Protein 1K77 (pdb70)

Secondary structure (DSSP, 8-state):
--EEEE---TTS-GGGHHHHHHHHT-SEEE-S--TTS-HHHHHHHHHHTT-EEEEEE-----GGGT-S-STT-TT-HHHHHHHHHHHHHHHHHTT-SEEE---B--TTS-HHHHHHHHHHHHHHHHHHHGGGT-EEEE----TTTSTTBS--SHHHHHHHHHHH--TTEEEEEEHHHHHHHT--HHHHHHHTTTSEEEEEE--TTT---SSSSSS-HHHHHHHHHHTT--S-EEE----SS-TGGGTHHHHHHHH-

B-factor: mean 18.74, std 9.96, range [5.51, 72.98]

Foldseek 3Di:
DQEAEELCLPVDDSLCVLVVCLVLPHQEYEYEDPVVDDLVSNLCSCVVSNHAYAEYEQDQPDVVVQGGACQLPPPCLVVLLVSLVVVLVSCVSRVYQEYEHAIAADPPHDLVSSLVSNLVSLLSSLVVNVVVNHAYEYEADACVVRNRGSHQEVVVRLVSQVVSPHLRYAYAAEVQSHCRPPDPVLCCLAVVPVRHLHYEYAAPPQREHPVDHPDNVVVVVVSCVVSPRDGYYYYDGDHPDRPVVRCPVVCVVVVD

Structure (mmCIF, N/CA/C/O backbone):
data_1K77
#
_entry.id   1K77
#
_cell.length_a   104.907
_cell.length_b   74.368
_cell.length_c   39.376
_cell.angle_alpha   90.00
_cell.angle_beta   98.81
_cell.angle_gamma   90.00
#
_symmetry.space_group_name_H-M   'C 1 2 1'
#
loop_
_entity.id
_entity.type
_entity.pdbx_description
1 polymer 'Hypothetical protein ygbM'
2 non-polymer 'MAGNESIUM ION'
3 non-polymer GLYCEROL
4 non-polymer 'FORMIC ACID'
5 water water
#
loop_
_atom_site.group_PDB
_atom_site.id
_atom_site.type_symbol
_atom_site.label_atom_id
_atom_site.label_alt_id
_atom_site.label_comp_id
_atom_site.label_asym_id
_atom_site.label_entity_id
_atom_site.label_seq_id
_atom_site.pdbx_PDB_ins_code
_atom_site.Cartn_x
_atom_site.Cartn_y
_atom_site.Cartn_z
_atom_site.occupancy
_atom_site.B_iso_or_equiv
_atom_site.auth_seq_id
_atom_site.auth_comp_id
_atom_site.auth_asym_id
_atom_site.auth_atom_id
_atom_site.pdbx_PDB_model_num
ATOM 9 N N . PRO A 1 2 ? 12.643 13.891 21.651 1.00 47.08 2 PRO A N 1
ATOM 10 C CA . PRO A 1 2 ? 13.595 12.772 21.673 1.00 41.68 2 PRO A CA 1
ATOM 11 C C . PRO A 1 2 ? 14.708 12.955 20.648 1.00 36.02 2 PRO A C 1
ATOM 12 O O . PRO A 1 2 ? 14.768 13.972 19.957 1.00 35.47 2 PRO A O 1
ATOM 16 N N . ARG A 1 3 ? 15.591 11.964 20.561 1.00 29.60 3 ARG A N 1
ATOM 17 C CA . ARG A 1 3 ? 16.684 11.989 19.597 1.00 24.54 3 ARG A CA 1
ATOM 18 C C . ARG A 1 3 ? 16.176 11.275 18.349 1.00 19.91 3 ARG A C 1
ATOM 19 O O . ARG A 1 3 ? 16.030 10.055 18.351 1.00 18.34 3 ARG A O 1
ATOM 27 N N . PHE A 1 4 ? 15.913 12.033 17.289 1.00 16.59 4 PHE A N 1
ATOM 28 C CA . PHE A 1 4 ? 15.401 11.464 16.045 1.00 14.53 4 PHE A CA 1
ATOM 29 C C . PHE A 1 4 ? 16.481 11.144 15.014 1.00 13.23 4 PHE A C 1
ATOM 30 O O . PHE A 1 4 ? 17.434 11.902 14.848 1.00 12.64 4 PHE A O 1
ATOM 38 N N . ALA A 1 5 ? 16.309 10.023 14.318 1.00 10.99 5 ALA A N 1
ATOM 39 C CA . ALA A 1 5 ? 17.225 9.616 13.255 1.00 10.09 5 ALA A CA 1
ATOM 40 C C . ALA A 1 5 ? 16.363 9.499 12.004 1.00 10.38 5 ALA A C 1
ATOM 41 O O . ALA A 1 5 ? 15.322 8.849 12.027 1.00 12.08 5 ALA A O 1
ATOM 43 N N . ALA A 1 6 ? 16.780 10.136 10.917 1.00 9.78 6 ALA A N 1
ATOM 44 C CA . ALA A 1 6 ? 16.011 10.072 9.678 1.00 9.14 6 ALA A CA 1
ATOM 45 C C . ALA A 1 6 ? 16.334 8.782 8.933 1.00 11.16 6 ALA A C 1
ATOM 46 O O . ALA A 1 6 ? 17.506 8.459 8.751 1.00 9.34 6 ALA A O 1
ATOM 48 N N . ASN A 1 7 ? 15.308 8.041 8.509 1.00 9.53 7 ASN A N 1
ATOM 49 C CA . ASN A 1 7 ? 15.551 6.801 7.774 1.00 8.27 7 ASN A CA 1
ATOM 50 C C . ASN A 1 7 ? 15.657 7.161 6.295 1.00 9.17 7 ASN A C 1
ATOM 51 O O . ASN A 1 7 ? 14.657 7.486 5.651 1.00 9.04 7 ASN A O 1
ATOM 56 N N . LEU A 1 8 ? 16.878 7.088 5.769 1.00 8.40 8 LEU A N 1
ATOM 57 C CA . LEU A 1 8 ? 17.155 7.461 4.386 1.00 8.67 8 LEU A CA 1
ATOM 58 C C . LEU A 1 8 ? 16.669 6.497 3.316 1.00 10.37 8 LEU A C 1
ATOM 59 O O . LEU A 1 8 ? 16.821 6.767 2.126 1.00 10.29 8 LEU A O 1
ATOM 64 N N . SER A 1 9 ? 16.099 5.369 3.724 1.00 9.35 9 SER A N 1
ATOM 65 C CA . SER A 1 9 ? 15.568 4.425 2.749 1.00 10.76 9 SER A CA 1
ATOM 66 C C . SER A 1 9 ? 14.104 4.781 2.485 1.00 10.69 9 SER A C 1
ATOM 67 O O . SER A 1 9 ? 13.519 4.349 1.493 1.00 11.67 9 SER A O 1
ATOM 86 N N . PHE A 1 12 ? 13.543 11.442 2.101 1.00 9.02 12 PHE A N 1
ATOM 87 C CA . PHE A 1 12 ? 14.446 12.118 1.169 1.00 10.85 12 PHE A CA 1
ATOM 88 C C . PHE A 1 12 ? 14.724 11.301 -0.089 1.00 11.75 12 PHE A C 1
ATOM 89 O O . PHE A 1 12 ? 15.779 11.459 -0.708 1.00 11.03 12 PHE A O 1
ATOM 97 N N . THR A 1 13 ? 13.784 10.441 -0.481 1.00 11.34 13 THR A N 1
ATOM 98 C CA . THR A 1 13 ? 13.988 9.615 -1.670 1.00 12.84 13 THR A CA 1
ATOM 99 C C . THR A 1 13 ? 13.874 10.409 -2.970 1.00 14.36 13 THR A C 1
ATOM 100 O O . THR A 1 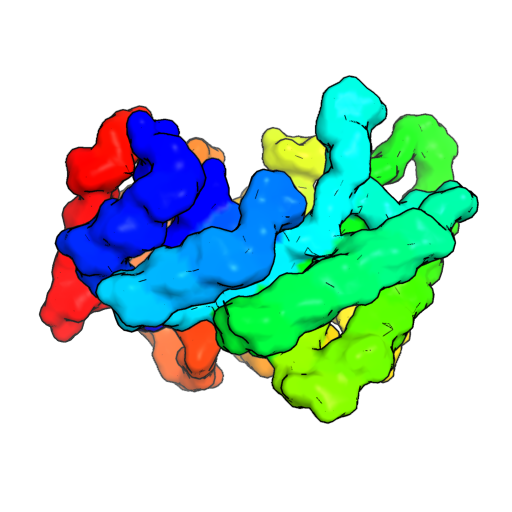13 ? 13.996 9.846 -4.060 1.00 15.35 13 THR A O 1
ATOM 104 N N . GLU A 1 14 ? 13.636 11.710 -2.850 1.00 14.03 14 GLU A N 1
ATOM 105 C CA . GLU A 1 14 ? 13.558 12.583 -4.020 1.00 16.19 14 GLU A CA 1
ATOM 106 C C . GLU A 1 14 ? 14.945 12.644 -4.665 1.00 17.20 14 GLU A C 1
ATOM 107 O O . GLU A 1 14 ? 15.080 12.887 -5.868 1.00 18.59 14 GLU A O 1
ATOM 113 N N . VAL A 1 15 ? 15.976 12.426 -3.853 1.00 14.60 15 VAL A N 1
ATOM 114 C CA . VAL A 1 15 ? 17.356 12.464 -4.334 1.00 14.74 15 VAL A CA 1
ATOM 115 C C . VAL A 1 15 ? 18.052 11.117 -4.161 1.00 15.45 15 VAL A C 1
ATOM 116 O O . VAL A 1 15 ? 17.597 10.264 -3.395 1.00 14.67 15 VAL A O 1
ATOM 120 N N . PRO A 1 16 ? 19.160 10.901 -4.888 1.00 13.42 16 PRO A N 1
ATOM 121 C CA . PRO A 1 16 ? 19.914 9.649 -4.800 1.00 14.50 16 PRO A CA 1
ATOM 122 C C . PRO A 1 16 ? 20.355 9.429 -3.358 1.00 12.91 16 PRO A C 1
ATOM 123 O O . PRO A 1 16 ? 20.611 10.389 -2.632 1.00 12.35 16 PRO A O 1
ATOM 127 N N . PHE A 1 17 ? 20.439 8.166 -2.963 1.00 12.09 17 PHE A N 1
ATOM 128 C CA . PHE A 1 17 ? 20.841 7.779 -1.615 1.00 12.97 17 PHE A CA 1
ATOM 129 C C . PHE A 1 17 ? 22.016 8.572 -1.047 1.00 13.89 17 PHE A C 1
ATOM 130 O O . PHE A 1 17 ? 21.935 9.121 0.051 1.00 12.70 17 PHE A O 1
ATOM 138 N N . ILE A 1 18 ? 23.110 8.629 -1.797 1.00 14.39 18 ILE A N 1
ATOM 139 C CA . ILE A 1 18 ? 24.303 9.314 -1.318 1.00 14.86 18 ILE A CA 1
ATOM 140 C C . ILE A 1 18 ? 24.094 10.794 -0.995 1.00 13.41 18 ILE A C 1
ATOM 141 O O . ILE A 1 18 ? 24.859 11.379 -0.225 1.00 14.69 18 ILE A O 1
ATOM 146 N N . GLU A 1 19 ? 23.056 11.396 -1.568 1.00 11.82 19 GLU A N 1
ATOM 147 C CA . GLU A 1 19 ? 22.757 12.804 -1.334 1.00 11.85 19 GLU A CA 1
ATOM 148 C C . GLU A 1 19 ? 21.803 13.023 -0.165 1.00 10.47 19 GLU A C 1
ATOM 149 O O . GLU A 1 19 ? 21.569 14.159 0.245 1.00 11.96 19 GLU A O 1
ATOM 155 N N . ARG A 1 20 ? 21.260 11.935 0.376 1.00 11.37 20 ARG A N 1
ATOM 156 C CA . ARG A 1 20 ? 20.299 12.036 1.470 1.00 10.78 20 ARG A CA 1
ATOM 157 C C . ARG A 1 20 ? 20.894 12.390 2.822 1.00 11.73 20 ARG A C 1
ATOM 158 O O . ARG A 1 20 ? 20.181 12.874 3.702 1.00 11.99 20 ARG A O 1
ATOM 166 N N . PHE A 1 21 ? 22.190 12.146 2.990 1.00 10.71 21 PHE A N 1
ATOM 167 C CA . PHE A 1 21 ? 22.843 12.479 4.249 1.00 11.33 21 PHE A CA 1
ATOM 168 C C . PHE A 1 21 ? 22.855 14.001 4.406 1.00 11.59 21 PHE A C 1
ATOM 169 O O . PHE A 1 21 ? 22.542 14.530 5.474 1.00 13.55 21 PHE A O 1
ATOM 177 N N . ALA A 1 22 ? 23.210 14.705 3.337 1.00 12.78 22 ALA A N 1
ATOM 178 C CA . ALA A 1 22 ? 23.234 16.161 3.380 1.00 12.52 22 ALA A CA 1
ATOM 179 C C . ALA A 1 22 ? 21.815 16.701 3.548 1.00 13.10 22 ALA A C 1
ATOM 180 O O . ALA A 1 22 ? 21.596 17.698 4.237 1.00 13.53 22 ALA A O 1
ATOM 182 N N . ALA A 1 23 ? 20.846 16.038 2.922 1.00 13.40 23 ALA A N 1
ATOM 183 C CA . ALA A 1 23 ? 19.455 16.470 3.022 1.00 13.84 23 ALA A CA 1
ATOM 184 C C . ALA A 1 23 ? 18.959 16.351 4.460 1.00 12.92 23 ALA A C 1
ATOM 185 O O . ALA A 1 23 ? 18.257 17.231 4.957 1.00 14.91 23 ALA A O 1
ATOM 187 N N . ALA A 1 24 ? 19.329 15.259 5.123 1.00 12.94 24 ALA A N 1
ATOM 188 C CA . ALA A 1 24 ? 18.926 15.039 6.505 1.00 12.55 24 ALA A CA 1
ATOM 189 C C . ALA A 1 24 ? 19.542 16.099 7.417 1.00 13.11 24 ALA A C 1
ATOM 190 O O . ALA A 1 24 ? 18.862 16.655 8.280 1.00 13.81 24 ALA A O 1
ATOM 192 N N . ARG A 1 25 ? 20.827 16.389 7.220 1.00 14.59 25 ARG A N 1
ATOM 193 C CA . ARG A 1 25 ? 21.483 17.401 8.042 1.00 14.40 25 ARG A CA 1
ATOM 194 C C . ARG A 1 25 ? 20.847 18.769 7.789 1.00 14.92 25 ARG A C 1
ATOM 195 O O . ARG A 1 25 ? 20.616 19.537 8.724 1.00 13.67 25 ARG A O 1
ATOM 203 N N . LYS A 1 26 ? 20.554 19.069 6.527 1.00 15.36 26 LYS A N 1
ATOM 204 C CA . LYS A 1 26 ? 19.944 20.351 6.189 1.00 17.07 26 LYS A CA 1
ATOM 205 C C . LYS A 1 26 ? 18.619 20.533 6.926 1.00 18.47 26 LYS A C 1
ATOM 206 O O . LYS A 1 26 ? 18.257 21.651 7.301 1.00 17.69 26 LYS A O 1
ATOM 212 N N . ALA A 1 27 ? 17.902 19.430 7.135 1.00 15.87 27 ALA A N 1
ATOM 213 C CA . ALA A 1 27 ? 16.619 19.466 7.823 1.00 16.61 27 ALA A CA 1
ATOM 214 C C . ALA A 1 27 ? 16.790 19.553 9.336 1.00 16.29 27 ALA A C 1
ATOM 215 O O . ALA A 1 27 ? 15.845 19.888 10.050 1.00 18.72 27 ALA A O 1
ATOM 217 N N . GLY A 1 28 ? 17.988 19.239 9.826 1.00 15.49 28 GLY A N 1
ATOM 218 C CA . GLY A 1 28 ? 18.243 19.320 11.257 1.00 14.44 28 GLY A CA 1
ATOM 219 C C . GLY A 1 28 ? 18.493 18.024 12.012 1.00 14.36 28 GLY A C 1
ATOM 220 O O . GLY A 1 28 ? 18.687 18.039 13.229 1.00 14.55 28 GLY A O 1
ATOM 221 N N . PHE A 1 29 ? 18.489 16.897 11.307 1.00 13.06 29 PHE A N 1
ATOM 222 C CA . PHE A 1 29 ? 18.723 15.605 11.952 1.00 10.81 29 PHE A CA 1
ATOM 223 C C . PHE A 1 29 ? 20.191 15.416 12.309 1.00 11.19 29 PHE A C 1
ATOM 224 O O . PHE A 1 29 ? 21.072 15.796 11.541 1.00 11.18 29 PHE A O 1
ATOM 232 N N . ASP A 1 30 ? 20.444 14.824 13.473 1.00 11.21 30 ASP A N 1
ATOM 233 C CA . ASP A 1 30 ? 21.807 14.562 13.926 1.00 11.81 30 ASP A CA 1
ATOM 234 C C . ASP A 1 30 ? 22.204 13.122 13.641 1.00 11.63 30 ASP A C 1
ATOM 235 O O . ASP A 1 30 ? 23.372 12.759 13.739 1.00 12.47 30 ASP A O 1
ATOM 240 N N . ALA A 1 31 ? 21.226 12.297 13.291 1.00 11.01 31 ALA A N 1
ATOM 241 C CA . ALA A 1 31 ? 21.515 10.903 13.002 1.00 11.15 31 ALA A CA 1
ATOM 242 C C . ALA A 1 31 ? 20.641 10.399 11.871 1.00 9.55 31 ALA A C 1
ATOM 243 O O . ALA A 1 31 ? 19.604 10.982 11.571 1.00 9.50 31 ALA A O 1
ATOM 245 N N . VAL A 1 32 ? 21.078 9.309 11.255 1.00 9.65 32 VAL A N 1
ATOM 246 C CA . VAL A 1 32 ? 20.340 8.687 10.167 1.00 8.92 32 VAL A CA 1
ATOM 247 C C . VAL A 1 32 ? 20.411 7.178 10.315 1.00 9.15 32 VAL A C 1
ATOM 248 O O . VAL A 1 32 ? 21.222 6.645 11.083 1.00 10.01 32 VAL A O 1
ATOM 252 N N . GLU A 1 33 ? 19.543 6.499 9.582 1.00 8.65 33 GLU A N 1
ATOM 253 C CA . GLU A 1 33 ? 19.508 5.049 9.561 1.00 7.99 33 GLU A CA 1
ATOM 254 C C . GLU A 1 33 ? 19.016 4.720 8.166 1.00 8.25 33 GLU A C 1
ATOM 255 O O . GLU A 1 33 ? 18.522 5.593 7.453 1.00 8.76 33 GLU A O 1
ATOM 261 N N . PHE A 1 34 ? 19.174 3.470 7.763 1.00 7.93 34 PHE A N 1
ATOM 262 C CA . PHE A 1 34 ? 18.709 3.042 6.454 1.00 8.52 34 PHE A CA 1
ATOM 263 C C . PHE A 1 34 ? 18.732 1.528 6.417 1.00 9.36 34 PHE A C 1
ATOM 264 O O . PHE A 1 34 ? 19.142 0.888 7.385 1.00 10.07 34 PHE A O 1
ATOM 272 N N . LEU A 1 35 ? 18.287 0.938 5.318 1.00 10.80 35 LEU A N 1
ATOM 273 C CA . LEU A 1 35 ? 18.268 -0.511 5.261 1.00 11.69 35 LEU A CA 1
ATOM 274 C C . LEU A 1 35 ? 19.578 -1.146 4.817 1.00 12.68 35 LEU A C 1
ATOM 275 O O . LEU A 1 35 ? 20.253 -1.804 5.611 1.00 12.41 35 LEU A O 1
ATOM 280 N N . PHE A 1 36 ? 19.955 -0.928 3.560 1.00 13.33 36 PHE A N 1
ATOM 281 C CA . PHE A 1 36 ? 21.149 -1.569 3.023 1.00 14.54 36 PHE A CA 1
ATOM 282 C C . PHE A 1 36 ? 22.188 -0.637 2.414 1.00 15.46 36 PHE A C 1
ATOM 283 O O . PHE A 1 36 ? 21.926 0.043 1.422 1.00 17.21 36 PHE A O 1
ATOM 291 N N . PRO A 1 37 ? 23.396 -0.611 2.994 1.00 14.72 37 PRO A N 1
ATOM 292 C CA . PRO A 1 37 ? 24.482 0.244 2.503 1.00 15.36 37 PRO A CA 1
ATOM 293 C C . PRO A 1 37 ? 25.440 -0.483 1.558 1.00 15.90 37 PRO A C 1
ATOM 294 O O . PRO A 1 37 ? 26.346 0.125 1.002 1.00 16.17 37 PRO A O 1
ATOM 298 N N . TYR A 1 38 ? 25.219 -1.780 1.380 1.00 17.70 38 TYR A N 1
ATOM 299 C CA . TYR A 1 38 ? 26.100 -2.630 0.582 1.00 17.43 38 TYR A CA 1
ATOM 300 C C . TYR A 1 38 ? 26.433 -2.272 -0.866 1.00 19.47 38 TYR A C 1
ATOM 301 O O . TYR A 1 38 ? 27.479 -2.689 -1.371 1.00 18.43 38 TYR A O 1
ATOM 310 N N . ASN A 1 39 ? 25.582 -1.506 -1.540 1.00 19.47 39 ASN A N 1
ATOM 311 C CA . ASN A 1 39 ? 25.894 -1.140 -2.917 1.00 21.22 39 ASN A CA 1
ATOM 312 C C . ASN A 1 39 ? 26.844 0.052 -2.961 1.00 20.53 39 ASN A C 1
ATOM 313 O O . ASN A 1 39 ? 27.226 0.519 -4.036 1.00 21.10 39 ASN A O 1
ATOM 318 N N . TYR A 1 40 ? 27.235 0.536 -1.784 1.00 19.06 40 TYR A N 1
ATOM 319 C CA . TYR A 1 40 ? 28.151 1.668 -1.681 1.00 19.69 40 TYR A CA 1
ATOM 320 C C . TYR A 1 40 ? 29.332 1.250 -0.820 1.00 19.52 40 TYR A C 1
ATOM 321 O O . TYR A 1 40 ? 29.192 0.402 0.062 1.00 19.75 40 TYR A O 1
ATOM 330 N N . SER A 1 41 ? 30.497 1.832 -1.075 1.00 18.81 41 SER A N 1
ATOM 331 C CA . SER A 1 41 ? 31.675 1.485 -0.295 1.00 18.67 41 SER A CA 1
ATOM 332 C C . SER A 1 41 ? 31.578 2.128 1.083 1.00 18.28 41 SER A C 1
ATOM 333 O O . SER A 1 41 ? 30.899 3.139 1.256 1.00 18.18 41 SER A O 1
ATOM 336 N N . THR A 1 42 ? 32.244 1.540 2.071 1.00 18.85 42 THR A N 1
ATOM 337 C CA . THR A 1 42 ? 32.215 2.110 3.410 1.00 19.31 42 THR A CA 1
ATOM 338 C C . THR A 1 42 ? 32.839 3.500 3.365 1.00 20.36 42 THR A C 1
ATOM 339 O O . THR A 1 42 ? 32.458 4.385 4.126 1.00 21.26 42 THR A O 1
ATOM 343 N N . LEU A 1 43 ? 33.795 3.692 2.459 1.00 21.48 43 LEU A N 1
ATOM 344 C CA . LEU A 1 43 ? 34.462 4.982 2.310 1.00 21.54 43 LEU A CA 1
ATOM 345 C C . LEU A 1 43 ? 33.472 6.057 1.867 1.00 19.94 43 LEU A C 1
ATOM 346 O O . LEU A 1 43 ? 33.469 7.166 2.402 1.00 19.52 43 LEU A O 1
ATOM 351 N N . GLN A 1 44 ? 32.636 5.719 0.887 1.00 19.40 44 GLN A N 1
ATOM 352 C CA . GLN A 1 44 ? 31.624 6.636 0.361 1.00 20.02 44 GLN A CA 1
ATOM 353 C C . GLN A 1 44 ? 30.681 7.129 1.453 1.00 19.51 44 GLN A C 1
ATOM 354 O O . GLN A 1 44 ? 30.414 8.325 1.566 1.00 18.38 44 GLN A O 1
ATOM 360 N N . ILE A 1 45 ? 30.161 6.193 2.241 1.00 17.88 45 ILE A N 1
ATOM 361 C CA . ILE A 1 45 ? 29.223 6.538 3.302 1.00 17.75 45 ILE A CA 1
ATOM 362 C C . ILE A 1 45 ? 29.908 7.277 4.443 1.00 17.51 45 ILE A C 1
ATOM 363 O O . ILE A 1 45 ? 29.389 8.271 4.947 1.00 16.87 45 ILE A O 1
ATOM 368 N N A GLN A 1 46 ? 31.078 6.790 4.843 0.50 17.84 46 GLN A N 1
ATOM 369 N N B GLN A 1 46 ? 31.076 6.790 4.849 0.50 17.99 46 GLN A N 1
ATOM 370 C CA A GLN A 1 46 ? 31.833 7.413 5.923 0.50 18.00 46 GLN A CA 1
ATOM 371 C CA B GLN A 1 46 ? 31.826 7.421 5.929 0.50 18.28 46 GLN A CA 1
ATOM 372 C C A GLN A 1 46 ? 32.075 8.892 5.628 0.50 17.35 46 GLN A C 1
ATOM 373 C C B GLN A 1 46 ? 32.076 8.897 5.629 0.50 17.52 46 GLN A C 1
ATOM 374 O O A GLN A 1 46 ? 31.970 9.738 6.515 0.50 16.33 46 GLN A O 1
ATOM 375 O O B GLN A 1 46 ? 31.977 9.746 6.514 0.50 16.48 46 GLN A O 1
ATOM 386 N N . LYS A 1 47 ? 32.398 9.194 4.375 1.00 16.68 47 LYS A N 1
ATOM 387 C CA . LYS A 1 47 ? 32.666 10.565 3.960 1.00 18.50 47 LYS A CA 1
ATOM 388 C C . LYS A 1 47 ? 31.427 11.453 4.118 1.00 17.25 47 LYS A C 1
ATOM 389 O O . LYS A 1 47 ? 31.535 12.612 4.526 1.00 18.54 47 LYS A O 1
ATOM 395 N N . GLN A 1 48 ? 30.253 10.912 3.800 1.00 16.49 48 GLN A N 1
ATOM 396 C CA . GLN A 1 48 ? 29.016 11.679 3.929 1.00 16.29 48 GLN A CA 1
ATOM 397 C C . GLN A 1 48 ? 28.651 11.869 5.397 1.00 15.28 48 GLN A C 1
ATOM 398 O O . GLN A 1 48 ? 28.139 12.918 5.786 1.00 15.54 48 GLN A O 1
ATOM 404 N N . LEU A 1 49 ? 28.911 10.851 6.212 1.00 15.80 49 LEU A N 1
ATOM 405 C CA . LEU A 1 49 ? 28.615 10.932 7.638 1.00 15.95 49 LEU A CA 1
ATOM 406 C C . LEU A 1 49 ? 29.480 11.994 8.315 1.00 17.29 49 LEU A C 1
ATOM 407 O O . LEU A 1 49 ? 28.980 12.812 9.090 1.00 17.83 49 LEU A O 1
ATOM 412 N N A GLU A 1 50 ? 30.775 11.981 8.014 0.50 16.89 50 GLU A N 1
ATOM 413 N N B GLU A 1 50 ? 30.776 11.984 8.024 0.50 17.45 50 GLU A N 1
ATOM 414 C CA A GLU A 1 50 ? 31.702 12.945 8.596 0.49 17.64 50 GLU A CA 1
ATOM 415 C CA B GLU A 1 50 ? 31.684 12.958 8.620 0.51 18.61 50 GLU A CA 1
ATOM 416 C C A GLU A 1 50 ? 31.428 14.352 8.079 0.50 16.19 50 GLU A C 1
ATOM 417 C C B GLU A 1 50 ? 31.429 14.362 8.080 0.50 16.80 50 GLU A C 1
ATOM 418 O O A GLU A 1 50 ? 31.413 15.315 8.845 0.50 16.88 50 GLU A O 1
ATOM 419 O O B GLU A 1 50 ? 31.431 15.334 8.834 0.50 17.39 50 GLU A O 1
ATOM 430 N N . GLN A 1 51 ? 31.211 14.461 6.773 1.00 16.93 51 GLN A N 1
ATOM 431 C CA . GLN A 1 51 ? 30.953 15.745 6.136 1.00 17.65 51 GLN A CA 1
ATOM 432 C C . GLN A 1 51 ? 29.742 16.436 6.753 1.00 17.53 51 GLN A C 1
ATOM 433 O O . GLN A 1 51 ? 29.724 17.655 6.931 1.00 18.25 51 GLN A O 1
ATOM 439 N N . ASN A 1 52 ? 28.732 15.646 7.096 1.00 15.55 52 ASN A N 1
ATOM 440 C CA . ASN A 1 52 ? 27.512 16.195 7.662 1.00 14.34 52 ASN A CA 1
ATOM 441 C C . ASN A 1 52 ? 27.369 16.004 9.164 1.00 13.89 52 ASN A C 1
ATOM 442 O O . ASN A 1 52 ? 26.299 16.242 9.724 1.00 14.27 52 ASN A O 1
ATOM 447 N N . HIS A 1 53 ? 28.452 15.576 9.808 1.00 13.66 53 HIS A N 1
ATOM 448 C CA . HIS A 1 53 ? 28.463 15.380 11.254 1.00 12.99 53 HIS A CA 1
ATOM 449 C C . HIS A 1 53 ? 27.270 14.554 11.718 1.00 13.85 53 HIS A C 1
ATOM 450 O O . HIS A 1 53 ? 26.554 14.932 12.648 1.00 13.85 53 HIS A O 1
ATOM 457 N N . LEU A 1 54 ? 27.075 13.415 11.066 1.00 11.57 54 LEU A N 1
ATOM 458 C CA . LEU A 1 54 ? 25.962 12.538 11.387 1.00 12.19 54 LEU A CA 1
ATOM 459 C C . LEU A 1 54 ? 26.384 11.241 12.046 1.00 11.90 54 LEU A C 1
ATOM 460 O O . LEU A 1 54 ? 27.474 10.718 11.798 1.00 12.81 54 LEU A O 1
ATOM 465 N N . THR A 1 55 ? 25.493 10.734 12.888 1.00 12.73 55 THR A N 1
ATOM 466 C CA . THR A 1 55 ? 25.681 9.469 13.575 1.00 12.85 55 THR A CA 1
ATOM 467 C C . THR A 1 55 ? 24.856 8.452 12.795 1.00 12.55 55 THR A C 1
ATOM 468 O O . THR A 1 55 ? 23.737 8.761 12.376 1.00 12.83 55 THR A O 1
ATOM 472 N N . LEU A 1 56 ? 25.406 7.262 12.575 1.00 11.49 56 LEU A N 1
ATOM 473 C CA . LEU A 1 56 ? 24.661 6.211 11.881 1.00 11.10 56 LEU A CA 1
ATOM 474 C C . LEU A 1 56 ? 24.097 5.360 13.011 1.00 11.90 56 LEU A C 1
ATOM 475 O O . LEU A 1 56 ? 24.842 4.662 13.703 1.00 12.66 56 LEU A O 1
ATOM 480 N N . ALA A 1 57 ? 22.782 5.444 13.209 1.00 10.46 57 ALA A N 1
ATOM 481 C CA . ALA A 1 57 ? 22.114 4.728 14.292 1.00 10.13 57 ALA A CA 1
ATOM 482 C C . ALA A 1 57 ? 21.803 3.262 14.046 1.00 11.23 57 ALA A C 1
ATOM 483 O O . ALA A 1 57 ? 21.775 2.477 14.992 1.00 10.46 57 ALA A O 1
ATOM 485 N N . LEU A 1 58 ? 21.577 2.889 12.789 1.00 9.73 58 LEU A N 1
ATOM 486 C CA . LEU A 1 58 ? 21.218 1.508 12.487 1.00 10.34 58 LEU A CA 1
ATOM 487 C C . LEU A 1 58 ? 21.132 1.203 10.993 1.00 10.55 58 LEU A C 1
ATOM 488 O O . LEU A 1 58 ? 20.928 2.096 10.173 1.00 10.72 58 LEU A O 1
ATOM 493 N N . PHE A 1 59 ? 21.322 -0.069 10.658 1.00 10.96 59 PHE A N 1
ATOM 494 C CA . PHE A 1 59 ? 21.135 -0.560 9.298 1.00 10.77 59 PHE A CA 1
ATOM 495 C C . PHE A 1 59 ? 20.910 -2.068 9.383 1.00 11.41 59 PHE A C 1
ATOM 496 O O . PHE A 1 59 ? 21.076 -2.665 10.450 1.00 9.02 59 PHE A O 1
ATOM 504 N N . ASN A 1 60 ? 20.510 -2.670 8.269 1.00 10.49 60 ASN A N 1
ATOM 505 C CA . ASN A 1 60 ? 20.175 -4.095 8.220 1.00 9.72 60 ASN A CA 1
ATOM 506 C C . ASN A 1 60 ? 21.191 -4.990 7.533 1.00 9.91 60 ASN A C 1
ATOM 507 O O . ASN A 1 60 ? 22.057 -4.522 6.797 1.00 10.82 60 ASN A O 1
ATOM 512 N N . THR A 1 61 ? 21.058 -6.292 7.775 1.00 10.49 61 THR A N 1
ATOM 513 C CA . THR A 1 61 ? 21.884 -7.259 7.067 1.00 11.63 61 THR A CA 1
ATOM 514 C C . THR A 1 61 ? 21.131 -7.328 5.730 1.00 11.76 61 THR A C 1
ATOM 515 O O . THR A 1 61 ? 19.965 -6.931 5.656 1.00 11.03 61 THR A O 1
ATOM 519 N N . ALA A 1 62 ? 21.784 -7.823 4.683 1.00 11.52 62 ALA A N 1
ATOM 520 C CA . ALA A 1 62 ? 21.178 -7.890 3.350 1.00 13.91 62 ALA A CA 1
ATOM 521 C C . ALA A 1 62 ? 19.869 -8.685 3.256 1.00 13.05 62 ALA A C 1
ATOM 522 O O . ALA A 1 62 ? 19.628 -9.617 4.023 1.00 13.30 62 ALA A O 1
ATOM 524 N N . PRO A 1 63 ? 19.008 -8.329 2.290 1.00 12.45 63 PRO A N 1
ATOM 525 C CA . PRO A 1 63 ? 17.723 -9.008 2.104 1.00 14.20 63 PRO A CA 1
ATOM 526 C C . PRO A 1 63 ? 17.754 -10.271 1.255 1.00 14.60 63 PRO A C 1
ATOM 527 O O . PRO A 1 63 ? 16.821 -11.074 1.293 1.00 15.61 63 PRO A O 1
ATOM 531 N N . GLY A 1 64 ? 18.829 -10.444 0.498 1.00 16.20 64 GLY A N 1
ATOM 532 C CA . GLY A 1 64 ? 18.913 -11.591 -0.384 1.00 17.69 64 GLY A CA 1
ATOM 533 C C . GLY A 1 64 ? 18.344 -11.119 -1.708 1.00 19.04 64 GLY A C 1
ATOM 534 O O . GLY A 1 64 ? 18.598 -9.983 -2.113 1.00 20.28 64 GLY A O 1
ATOM 535 N N . ASP A 1 65 ? 17.565 -11.968 -2.371 1.00 19.62 65 ASP A N 1
ATOM 536 C CA . ASP A 1 65 ? 16.962 -11.624 -3.657 1.00 21.33 65 ASP A CA 1
ATOM 537 C C . ASP A 1 65 ? 15.515 -11.180 -3.430 1.00 19.72 65 ASP A C 1
ATOM 538 O O . ASP A 1 65 ? 14.606 -12.007 -3.357 1.00 18.67 65 ASP A O 1
ATOM 543 N N . ILE A 1 66 ? 15.305 -9.871 -3.323 1.00 19.85 66 ILE A N 1
ATOM 544 C CA . ILE A 1 66 ? 13.971 -9.330 -3.068 1.00 20.70 66 ILE A CA 1
ATOM 545 C C . ILE A 1 66 ? 12.923 -9.729 -4.097 1.00 19.90 66 ILE A C 1
ATOM 546 O O . ILE A 1 66 ? 11.758 -9.925 -3.762 1.00 20.71 66 ILE A O 1
ATOM 551 N N . ASN A 1 67 ? 13.339 -9.855 -5.349 1.00 22.35 67 ASN A N 1
ATOM 552 C CA . ASN A 1 67 ? 12.413 -10.212 -6.411 1.00 23.29 67 ASN A CA 1
ATOM 553 C C . ASN A 1 67 ? 12.070 -11.692 -6.433 1.00 24.27 67 ASN A C 1
ATOM 554 O O . ASN A 1 67 ? 11.145 -12.112 -7.127 1.00 25.51 67 ASN A O 1
ATOM 559 N N . ALA A 1 68 ? 12.815 -12.480 -5.666 1.00 25.04 68 ALA A N 1
ATOM 560 C CA . ALA A 1 68 ? 12.549 -13.907 -5.568 1.00 24.64 68 ALA A CA 1
ATOM 561 C C . ALA A 1 68 ? 11.660 -14.096 -4.340 1.00 25.31 68 ALA A C 1
ATOM 562 O O . ALA A 1 68 ? 11.275 -15.216 -3.995 1.00 26.00 68 ALA A O 1
ATOM 564 N N . GLY A 1 69 ? 11.343 -12.981 -3.683 1.00 23.59 69 GLY A N 1
ATOM 565 C CA . GLY A 1 69 ? 10.492 -13.020 -2.507 1.00 22.00 69 GLY A CA 1
ATOM 566 C C . GLY A 1 69 ? 11.231 -13.123 -1.186 1.00 20.06 69 GLY A C 1
ATOM 567 O O . GLY A 1 69 ? 10.617 -13.386 -0.153 1.00 21.21 69 GLY A O 1
ATOM 568 N N . GLU A 1 70 ? 12.542 -12.907 -1.205 1.00 17.56 70 GLU A N 1
ATOM 569 C CA . GLU A 1 70 ? 13.327 -12.999 0.024 1.00 16.48 70 GLU A CA 1
ATOM 570 C C . GLU A 1 70 ? 13.369 -11.673 0.782 1.00 15.87 70 GLU A C 1
ATOM 571 O O . GLU A 1 70 ? 13.298 -10.595 0.190 1.00 15.54 70 GLU A O 1
ATOM 577 N N . TRP A 1 71 ? 13.461 -11.767 2.103 1.00 14.77 71 TRP A N 1
ATOM 578 C CA . TRP A 1 71 ? 13.553 -10.590 2.955 1.00 13.19 71 TRP A CA 1
ATOM 579 C C . TRP A 1 71 ? 14.363 -11.045 4.164 1.00 12.57 71 TRP A C 1
ATOM 580 O O . TRP A 1 71 ? 13.908 -10.973 5.301 1.00 13.30 71 TRP A O 1
ATOM 591 N N . GLY A 1 72 ? 15.569 -11.533 3.890 1.00 13.45 72 GLY A N 1
ATOM 592 C CA . GLY A 1 72 ? 16.444 -12.016 4.946 1.00 13.47 72 GLY A CA 1
ATOM 593 C C . GLY A 1 72 ? 16.834 -13.459 4.709 1.00 13.95 72 GLY A C 1
ATOM 594 O O . GLY A 1 72 ? 16.028 -14.244 4.212 1.00 14.34 72 GLY A O 1
ATOM 595 N N . LEU A 1 73 ? 18.065 -13.813 5.064 1.00 13.46 73 LEU A N 1
ATOM 596 C CA . LEU A 1 73 ? 18.533 -15.182 4.876 1.00 15.14 73 LEU A CA 1
ATOM 597 C C . LEU A 1 73 ? 18.765 -15.907 6.193 1.00 15.89 73 LEU A C 1
ATOM 598 O O . LEU A 1 73 ? 18.910 -17.128 6.208 1.00 16.60 73 LEU A O 1
ATOM 603 N N . SER A 1 74 ? 18.789 -15.165 7.299 1.00 15.16 74 SER A N 1
ATOM 604 C CA . SER A 1 74 ? 19.051 -15.775 8.602 1.00 14.40 74 SER A CA 1
ATOM 605 C C . SER A 1 74 ? 18.009 -16.746 9.158 1.00 14.81 74 SER A C 1
ATOM 606 O O . SER A 1 74 ? 18.272 -17.436 10.142 1.00 15.34 74 SER A O 1
ATOM 609 N N . ALA A 1 75 ? 16.833 -16.814 8.548 1.00 14.30 75 ALA A N 1
ATOM 610 C CA . ALA A 1 75 ? 15.818 -17.744 9.030 1.00 15.37 75 ALA A CA 1
ATOM 611 C C . ALA A 1 75 ? 15.624 -18.886 8.036 1.00 16.80 75 ALA A C 1
ATOM 612 O O . ALA A 1 75 ? 14.786 -19.761 8.247 1.00 18.31 75 ALA A O 1
ATOM 614 N N . LEU A 1 76 ? 16.416 -18.886 6.970 1.00 19.17 76 LEU A N 1
ATOM 615 C CA . LEU A 1 76 ? 16.283 -19.892 5.917 1.00 19.94 76 LEU A CA 1
ATOM 616 C C . LEU A 1 76 ? 17.192 -21.114 6.015 1.00 21.51 76 LEU A C 1
ATOM 617 O O . LEU A 1 76 ? 18.413 -21.009 5.900 1.00 21.01 76 LEU A O 1
ATOM 622 N N . PRO A 1 77 ? 16.596 -22.299 6.211 1.00 23.51 77 PRO A N 1
ATOM 623 C CA . PRO A 1 77 ? 17.367 -23.543 6.316 1.00 25.31 77 PRO A CA 1
ATOM 624 C C . PRO A 1 77 ? 18.189 -23.770 5.049 1.00 24.64 77 PRO A C 1
ATOM 625 O O . PRO A 1 77 ? 17.705 -23.546 3.938 1.00 24.99 77 PRO A O 1
ATOM 629 N N . GLY A 1 78 ? 19.434 -24.204 5.220 1.00 25.66 78 GLY A N 1
ATOM 630 C CA . GLY A 1 78 ? 20.289 -24.453 4.074 1.00 25.13 78 GLY A CA 1
ATOM 631 C C . GLY A 1 78 ? 20.993 -23.231 3.514 1.00 25.50 78 GLY A C 1
ATOM 632 O O . GLY A 1 78 ? 21.764 -23.341 2.562 1.00 25.63 78 GLY A O 1
ATOM 633 N N . ARG A 1 79 ? 20.736 -22.062 4.092 1.00 24.00 79 ARG A N 1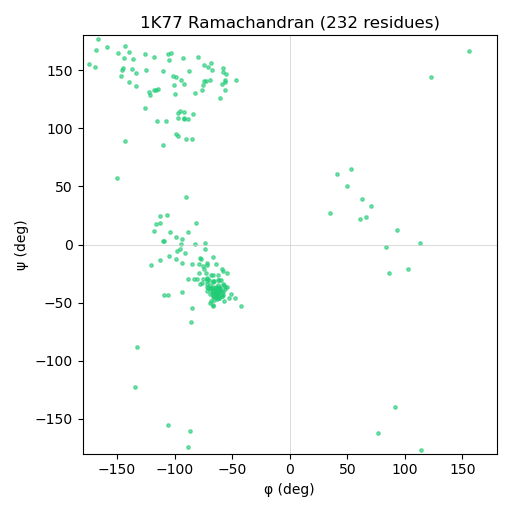
ATOM 634 C CA . ARG A 1 79 ? 21.372 -20.836 3.620 1.00 22.88 79 ARG A CA 1
ATOM 635 C C . ARG A 1 79 ? 22.228 -20.233 4.734 1.00 22.24 79 ARG A C 1
ATOM 636 O O . ARG A 1 79 ? 22.690 -19.096 4.625 1.00 21.58 79 ARG A O 1
ATOM 644 N N . GLU A 1 80 ? 22.448 -21.003 5.795 1.00 21.58 80 GLU A N 1
ATOM 645 C CA . GLU A 1 80 ? 23.224 -20.526 6.936 1.00 20.12 80 GLU A CA 1
ATOM 646 C C . GLU A 1 80 ? 24.583 -19.911 6.614 1.00 19.95 80 GLU A C 1
ATOM 647 O O . GLU A 1 80 ? 24.944 -18.882 7.192 1.00 19.10 80 GLU A O 1
ATOM 653 N N . HIS A 1 81 ? 25.341 -20.517 5.701 1.00 17.82 81 HIS A N 1
ATOM 654 C CA . HIS A 1 81 ? 26.651 -19.969 5.370 1.00 18.74 81 HIS A CA 1
ATOM 655 C C . HIS A 1 81 ? 26.536 -18.613 4.688 1.00 18.21 81 HIS A C 1
ATOM 656 O O . HIS A 1 81 ? 27.402 -17.754 4.852 1.00 17.78 81 HIS A O 1
ATOM 663 N N . GLU A 1 82 ? 25.461 -18.414 3.932 1.00 17.94 82 GLU A N 1
ATOM 664 C CA . GLU A 1 82 ? 25.244 -17.140 3.255 1.00 18.17 82 GLU A CA 1
ATOM 665 C C . GLU A 1 82 ? 24.774 -16.109 4.277 1.00 18.16 82 GLU A C 1
ATOM 666 O O . GLU A 1 82 ? 25.086 -14.926 4.162 1.00 17.67 82 GLU A O 1
ATOM 672 N N . ALA A 1 83 ? 24.023 -16.566 5.274 1.00 18.97 83 ALA A N 1
ATOM 673 C CA . ALA A 1 83 ? 23.534 -15.676 6.326 1.00 18.61 83 ALA A CA 1
ATOM 674 C C . ALA A 1 83 ? 24.729 -15.185 7.138 1.00 19.16 83 ALA A C 1
ATOM 675 O O . ALA A 1 83 ? 24.821 -14.002 7.472 1.00 18.61 83 ALA A O 1
ATOM 677 N N . HIS A 1 84 ? 25.645 -16.095 7.460 1.00 16.76 84 HIS A N 1
ATOM 678 C CA . HIS A 1 84 ? 26.826 -15.709 8.216 1.00 17.02 84 HIS A CA 1
ATOM 679 C C . HIS A 1 84 ? 27.624 -14.697 7.413 1.00 16.79 84 HIS A C 1
ATOM 680 O O . HIS A 1 84 ? 28.177 -13.751 7.972 1.00 17.16 84 HIS A O 1
ATOM 687 N N . ALA A 1 85 ? 27.675 -14.892 6.098 1.00 15.82 85 ALA A N 1
ATOM 688 C CA . ALA A 1 85 ? 28.394 -13.967 5.232 1.00 16.29 85 ALA A CA 1
ATOM 689 C C . ALA A 1 85 ? 27.741 -12.585 5.306 1.00 15.01 85 ALA A C 1
ATOM 690 O O . ALA A 1 85 ? 28.436 -11.565 5.331 1.00 15.31 85 ALA A O 1
ATOM 692 N N . ASP A 1 86 ? 26.408 -12.561 5.336 1.00 14.82 86 ASP A N 1
ATOM 693 C CA . ASP A 1 86 ? 25.662 -11.302 5.427 1.00 14.70 86 ASP A CA 1
ATOM 694 C C . ASP A 1 86 ? 25.948 -10.624 6.765 1.00 15.19 86 ASP A C 1
ATOM 695 O O . ASP A 1 86 ? 26.107 -9.401 6.839 1.00 14.70 86 ASP A O 1
ATOM 700 N N . ILE A 1 87 ? 25.989 -11.429 7.819 1.00 14.53 87 ILE A N 1
ATOM 701 C CA . ILE A 1 87 ? 26.255 -10.929 9.163 1.00 14.34 87 ILE A CA 1
ATOM 702 C C . ILE A 1 87 ? 27.681 -10.387 9.258 1.00 14.89 87 ILE A C 1
ATOM 703 O O . ILE A 1 87 ? 27.913 -9.307 9.812 1.00 13.91 87 ILE A O 1
ATOM 708 N N . ASP A 1 88 ? 28.639 -11.126 8.704 1.00 14.82 88 ASP A N 1
ATOM 709 C CA . ASP A 1 88 ? 30.025 -10.681 8.733 1.00 16.03 88 ASP A CA 1
ATOM 710 C C . ASP A 1 88 ? 30.214 -9.377 7.957 1.00 15.99 88 ASP A C 1
ATOM 711 O O . ASP A 1 88 ? 30.958 -8.496 8.388 1.00 16.09 88 ASP A O 1
ATOM 716 N N . LEU A 1 89 ? 29.543 -9.242 6.814 1.00 15.44 89 LEU A N 1
ATOM 717 C CA . LEU A 1 89 ? 29.685 -8.023 6.021 1.00 15.01 89 LEU A CA 1
ATOM 718 C C . LEU A 1 89 ? 29.082 -6.837 6.767 1.00 14.87 89 LEU A C 1
ATOM 719 O O . LEU A 1 89 ? 29.615 -5.726 6.718 1.00 14.77 89 LEU A O 1
ATOM 724 N N . ALA A 1 90 ? 27.978 -7.081 7.467 1.00 14.91 90 ALA A N 1
ATOM 725 C CA . ALA A 1 90 ? 27.320 -6.033 8.239 1.00 14.31 90 ALA A CA 1
ATOM 726 C C . ALA A 1 90 ? 28.271 -5.547 9.325 1.00 14.59 90 ALA A C 1
ATOM 727 O O . ALA A 1 90 ? 28.336 -4.353 9.613 1.00 13.63 90 ALA A O 1
ATOM 729 N N . LEU A 1 91 ? 29.006 -6.476 9.930 1.00 14.31 91 LEU A N 1
ATOM 730 C CA . LEU A 1 91 ? 29.962 -6.120 10.973 1.00 14.24 91 LEU A CA 1
ATOM 731 C C . LEU A 1 91 ? 31.062 -5.245 10.372 1.00 13.83 91 LEU A C 1
ATOM 732 O O . LEU A 1 91 ? 31.477 -4.253 10.971 1.00 13.20 91 LEU A O 1
ATOM 737 N N . GLU A 1 92 ? 31.525 -5.606 9.180 1.00 16.12 92 GLU A N 1
ATOM 738 C CA . GLU A 1 92 ? 32.565 -4.825 8.520 1.00 17.31 92 GLU A CA 1
ATOM 739 C C . GLU A 1 92 ? 32.085 -3.388 8.323 1.00 17.05 92 GLU A C 1
ATOM 740 O O . GLU A 1 92 ? 32.825 -2.433 8.564 1.00 16.13 92 GLU A O 1
ATOM 746 N N . TYR A 1 93 ? 30.840 -3.234 7.883 1.00 15.19 93 TYR A N 1
ATOM 747 C CA . TYR A 1 93 ? 30.282 -1.902 7.681 1.00 13.78 93 TYR A CA 1
ATOM 748 C C . TYR A 1 93 ? 30.062 -1.171 9.007 1.00 13.05 93 TYR A C 1
ATOM 749 O O . TYR A 1 93 ? 30.378 0.010 9.124 1.00 13.47 93 TYR A O 1
ATOM 758 N N . ALA A 1 94 ? 29.538 -1.878 10.006 1.00 13.02 94 ALA A N 1
ATOM 759 C CA . ALA A 1 94 ? 29.283 -1.274 11.316 1.00 13.01 94 ALA A CA 1
ATOM 760 C C . ALA A 1 94 ? 30.567 -0.747 11.956 1.00 13.46 94 ALA A C 1
ATOM 761 O O . ALA A 1 94 ? 30.566 0.300 12.603 1.00 14.06 94 ALA A O 1
ATOM 763 N N . LEU A 1 95 ? 31.662 -1.477 11.779 1.00 13.98 95 LEU A N 1
ATOM 764 C CA . LEU A 1 95 ? 32.941 -1.050 12.333 1.00 15.39 95 LEU A CA 1
ATOM 765 C C . LEU A 1 95 ? 33.456 0.205 11.629 1.00 14.99 95 LEU A C 1
ATOM 766 O O . LEU A 1 95 ? 33.845 1.179 12.276 1.00 15.71 95 LEU A O 1
ATOM 771 N N . ALA A 1 96 ? 33.448 0.176 10.300 1.00 16.77 96 ALA A N 1
ATOM 772 C CA . ALA A 1 96 ? 33.930 1.294 9.495 1.00 16.29 96 ALA A CA 1
ATOM 773 C C . ALA A 1 96 ? 33.075 2.553 9.618 1.00 17.47 96 ALA A C 1
ATOM 774 O O . ALA A 1 96 ? 33.591 3.671 9.544 1.00 16.91 96 ALA A O 1
ATOM 776 N N . LEU A 1 97 ? 31.773 2.373 9.817 1.00 15.83 97 LE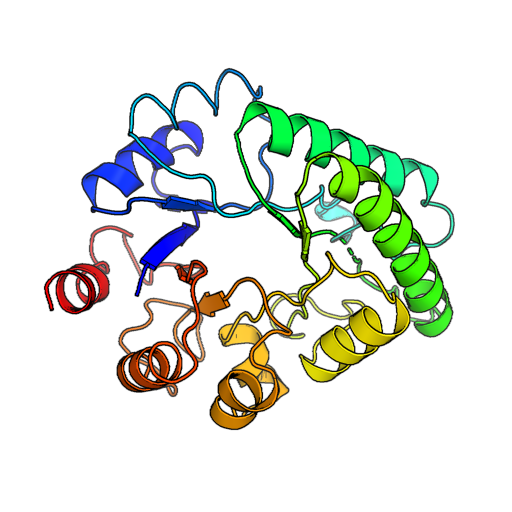U A N 1
ATOM 777 C CA . LEU A 1 97 ? 30.859 3.506 9.918 1.00 15.35 97 LEU A CA 1
ATOM 778 C C . LEU A 1 97 ? 30.509 3.914 11.347 1.00 15.50 97 LEU A C 1
ATOM 779 O O . LEU A 1 97 ? 29.652 4.771 11.563 1.00 15.70 97 LEU A O 1
ATOM 784 N N A ASN A 1 98 ? 31.177 3.307 12.321 0.50 14.54 98 ASN A N 1
ATOM 785 N N B ASN A 1 98 ? 31.173 3.288 12.312 0.50 15.23 98 ASN A N 1
ATOM 786 C CA A ASN A 1 98 ? 30.932 3.625 13.724 0.50 14.59 98 ASN A CA 1
ATOM 787 C CA B ASN A 1 98 ? 30.958 3.587 13.722 0.50 15.72 98 ASN A CA 1
ATOM 788 C C A ASN A 1 98 ? 29.462 3.480 14.104 0.50 14.08 98 ASN A C 1
ATOM 789 C C B ASN A 1 98 ? 29.485 3.466 14.116 0.50 14.88 98 ASN A C 1
ATO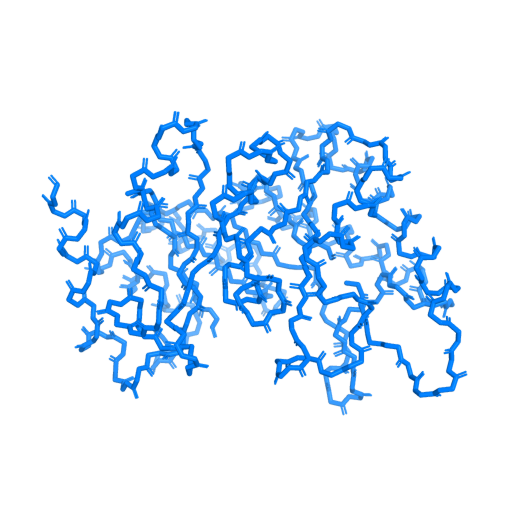M 790 O O A ASN A 1 98 ? 28.885 4.362 14.739 0.50 14.41 98 ASN A O 1
ATOM 791 O O B ASN A 1 98 ? 28.929 4.349 14.769 0.50 15.25 98 ASN A O 1
ATOM 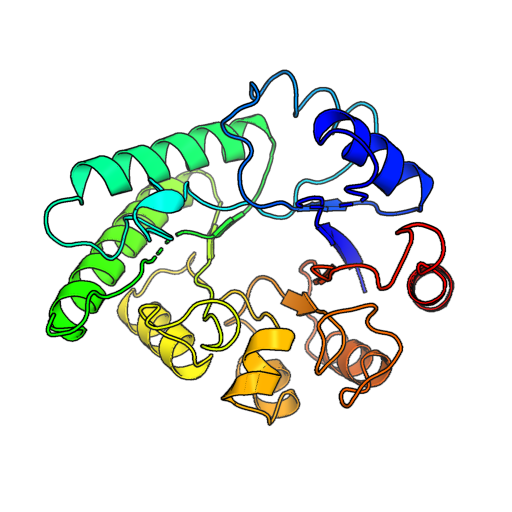800 N N . CYS A 1 99 ? 28.861 2.363 13.710 1.00 13.90 99 CYS A N 1
ATOM 801 C CA . CYS A 1 99 ? 27.458 2.105 14.021 1.00 12.94 99 CYS A CA 1
ATOM 802 C C . CYS A 1 99 ? 27.397 1.057 15.130 1.00 11.54 99 CYS A C 1
ATOM 803 O O . CYS A 1 99 ? 27.968 -0.026 15.001 1.00 11.42 99 CYS A O 1
ATOM 806 N N . GLU A 1 100 ? 26.701 1.387 16.213 1.00 11.40 100 GLU A N 1
ATOM 807 C CA . GLU A 1 100 ? 26.588 0.507 17.372 1.00 13.04 100 GLU A CA 1
ATOM 808 C C . GLU A 1 100 ? 25.662 -0.691 17.224 1.00 13.10 100 GLU A C 1
ATOM 809 O O . GLU A 1 100 ? 25.763 -1.643 17.997 1.00 14.20 100 GLU A O 1
ATOM 815 N N . GLN A 1 101 ? 24.758 -0.658 16.250 1.00 12.94 101 GLN A N 1
ATOM 816 C CA . GLN A 1 101 ? 23.819 -1.761 16.109 1.00 12.74 101 GLN A CA 1
ATOM 817 C C . GLN A 1 101 ? 23.392 -2.126 14.693 1.00 11.71 101 GLN A C 1
ATOM 818 O O . GLN A 1 101 ? 23.339 -1.284 13.797 1.00 11.76 101 GLN A O 1
ATOM 824 N N . VAL A 1 102 ? 23.086 -3.405 14.516 1.00 10.93 102 VAL A N 1
ATOM 825 C CA . VAL A 1 102 ? 22.642 -3.935 13.238 1.00 10.44 102 VAL A CA 1
ATOM 826 C C . VAL A 1 102 ? 21.423 -4.818 13.434 1.00 10.27 102 VAL A C 1
ATOM 827 O O . VAL A 1 102 ? 21.363 -5.627 14.369 1.00 9.83 102 VAL A O 1
ATOM 831 N N . HIS A 1 103 ? 20.446 -4.640 12.553 1.00 9.05 103 HIS A N 1
ATOM 832 C CA . HIS A 1 103 ? 19.229 -5.434 12.580 1.00 8.48 103 HIS A CA 1
ATOM 833 C C . HIS A 1 103 ? 19.475 -6.621 11.657 1.00 10.50 103 HIS A C 1
ATOM 834 O O . HIS A 1 103 ? 19.645 -6.455 10.446 1.00 9.24 103 HIS A O 1
ATOM 841 N N . VAL A 1 104 ? 19.512 -7.812 12.240 1.00 9.04 104 VAL A N 1
ATOM 842 C CA . VAL A 1 104 ? 19.724 -9.027 11.471 1.00 9.99 104 VAL A CA 1
ATOM 843 C C . VAL A 1 104 ? 18.373 -9.547 10.993 1.00 10.11 104 VAL A C 1
ATOM 844 O O . VAL A 1 104 ? 17.579 -10.073 11.773 1.00 9.58 104 VAL A O 1
ATOM 856 N N . ALA A 1 106 ? 15.397 -11.701 9.413 1.00 11.04 106 ALA A N 1
ATOM 857 C CA . ALA A 1 106 ? 15.045 -13.112 9.527 1.00 11.16 106 ALA A CA 1
ATOM 858 C C . ALA A 1 106 ? 14.764 -13.696 8.148 1.00 12.38 106 ALA A C 1
ATOM 859 O O . ALA A 1 106 ? 15.665 -14.235 7.503 1.00 12.22 106 ALA A O 1
ATOM 861 N N . GLY A 1 107 ? 13.520 -13.593 7.694 1.00 11.97 107 GLY A N 1
ATOM 862 C CA . GLY A 1 107 ? 13.183 -14.118 6.383 1.00 13.57 107 GLY A CA 1
ATOM 863 C C . GLY A 1 107 ? 11.717 -14.467 6.251 1.00 14.18 107 GLY A C 1
ATOM 864 O O . GLY A 1 107 ? 10.983 -14.526 7.241 1.00 12.23 107 GLY A O 1
ATOM 865 N N . VAL A 1 108 ? 11.292 -14.688 5.012 1.00 14.38 108 VAL A N 1
ATOM 866 C CA . VAL A 1 108 ? 9.918 -15.054 4.719 1.00 15.54 108 VAL A CA 1
ATOM 867 C C . VAL A 1 108 ? 9.815 -16.571 4.709 1.00 16.92 108 VAL A C 1
ATOM 868 O O . VAL A 1 108 ? 10.696 -17.251 4.190 1.00 17.88 108 VAL A O 1
ATOM 872 N N . VAL A 1 109 ? 8.748 -17.096 5.298 1.00 17.66 109 VAL 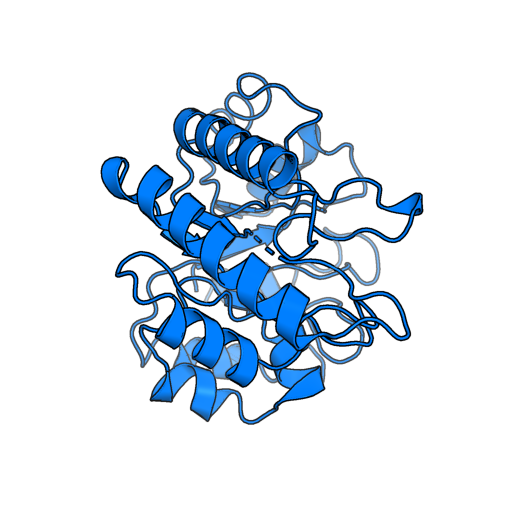A N 1
ATOM 873 C CA . VAL A 1 109 ? 8.539 -18.537 5.347 1.00 20.64 109 VAL A CA 1
ATOM 874 C C . VAL A 1 109 ? 7.608 -18.960 4.215 1.00 22.29 109 VAL A C 1
ATOM 875 O O . VAL A 1 109 ? 6.437 -18.585 4.193 1.00 22.23 109 VAL A O 1
ATOM 879 N N . PRO A 1 110 ? 8.128 -19.731 3.247 1.00 24.26 110 PRO A N 1
ATOM 880 C CA . PRO A 1 110 ? 7.327 -20.201 2.112 1.00 26.58 110 PRO A CA 1
ATOM 881 C C . PRO A 1 110 ? 6.086 -20.958 2.579 1.00 28.56 110 PRO A C 1
ATOM 882 O O . PRO A 1 110 ? 6.110 -21.628 3.612 1.00 28.05 110 PRO A O 1
ATOM 886 N N . ALA A 1 111 ? 5.003 -20.847 1.819 1.00 31.96 111 ALA A N 1
ATOM 887 C CA . ALA A 1 111 ? 3.767 -21.538 2.166 1.00 35.15 111 ALA A CA 1
ATOM 888 C C . ALA A 1 111 ? 4.040 -23.035 2.287 1.00 37.00 111 ALA A C 1
ATOM 889 O O . ALA A 1 111 ? 4.798 -23.601 1.498 1.00 37.59 111 ALA A O 1
ATOM 891 N N . GLY A 1 112 ? 3.430 -23.668 3.284 1.00 39.12 112 GLY A N 1
ATOM 892 C CA . GLY A 1 112 ? 3.619 -25.094 3.479 1.00 41.03 112 GLY A CA 1
ATOM 893 C C . GLY A 1 112 ? 4.837 -25.453 4.309 1.00 42.79 112 GLY A C 1
ATOM 894 O O . GLY A 1 112 ? 4.886 -26.526 4.912 1.00 42.91 112 GLY A O 1
ATOM 895 N N . GLU A 1 113 ? 5.825 -24.563 4.340 1.00 43.45 113 GLU A N 1
ATOM 896 C CA . GLU A 1 113 ? 7.044 -24.803 5.106 1.00 44.15 113 GLU A CA 1
ATOM 897 C C . GLU A 1 113 ? 6.773 -24.714 6.602 1.00 43.56 113 GLU A C 1
ATOM 898 O O . GLU A 1 113 ? 5.850 -24.024 7.033 1.00 43.58 113 GLU A O 1
ATOM 904 N N . ASP A 1 114 ? 7.579 -25.419 7.390 1.00 42.67 114 ASP A N 1
ATOM 905 C CA . ASP A 1 114 ? 7.427 -25.417 8.841 1.00 41.31 114 ASP A CA 1
ATOM 906 C C . ASP A 1 114 ? 8.137 -24.214 9.451 1.00 39.02 114 ASP A C 1
ATOM 907 O O . ASP A 1 114 ? 9.365 -24.127 9.427 1.00 39.36 114 ASP A O 1
ATOM 912 N N . ALA A 1 115 ? 7.354 -23.292 10.003 1.00 36.24 115 ALA A N 1
ATOM 913 C CA . ALA A 1 115 ? 7.896 -22.082 10.610 1.00 33.10 115 ALA A CA 1
ATOM 914 C C . ALA A 1 115 ? 8.826 -22.366 11.786 1.00 31.81 115 ALA A C 1
ATOM 915 O O . ALA A 1 115 ? 9.755 -21.601 12.046 1.00 28.59 115 ALA A O 1
ATOM 917 N N . GLU A 1 116 ? 8.578 -23.461 12.497 1.00 30.07 116 GLU A N 1
ATOM 918 C CA . GLU A 1 116 ? 9.408 -23.811 13.644 1.00 29.91 116 GLU A CA 1
ATOM 919 C C . GLU A 1 116 ? 10.856 -24.064 13.237 1.00 28.91 116 GLU A C 1
ATOM 920 O O . GLU A 1 116 ? 11.783 -23.644 13.930 1.00 26.90 116 GLU A O 1
ATOM 926 N N . ARG A 1 117 ? 11.045 -24.748 12.111 1.00 28.14 117 ARG A N 1
ATOM 927 C CA . ARG A 1 117 ? 12.382 -25.047 11.612 1.00 27.31 117 ARG A CA 1
ATOM 928 C C . ARG A 1 117 ? 13.114 -23.761 11.245 1.00 24.59 117 ARG A C 1
ATOM 929 O O . ARG A 1 117 ? 14.325 -23.646 11.442 1.00 24.16 117 ARG A O 1
ATOM 937 N N . TYR A 1 118 ? 12.375 -22.794 10.710 1.00 21.77 118 TYR A N 1
ATOM 938 C CA . TYR A 1 118 ? 12.962 -21.512 10.330 1.00 19.99 118 TYR A CA 1
ATOM 939 C C . TYR A 1 118 ? 13.325 -20.703 11.570 1.00 18.32 118 TYR A C 1
ATOM 940 O O . TYR A 1 118 ? 14.353 -20.022 11.597 1.00 17.56 118 TYR A O 1
ATOM 949 N N . ARG A 1 119 ? 12.480 -20.787 12.593 1.00 17.43 119 ARG A N 1
ATOM 950 C CA . ARG A 1 119 ? 12.706 -20.070 13.843 1.00 17.63 119 ARG A CA 1
ATOM 951 C C . ARG A 1 119 ? 13.966 -20.593 14.530 1.00 17.84 119 ARG A C 1
ATOM 952 O O . ARG A 1 119 ? 14.779 -19.818 15.033 1.00 16.10 119 ARG A O 1
ATOM 960 N N . ALA A 1 120 ? 14.128 -21.912 14.546 1.00 17.96 120 ALA A N 1
ATOM 961 C CA . ALA A 1 120 ? 15.299 -22.516 15.174 1.00 18.42 120 ALA A CA 1
ATOM 962 C C . ALA A 1 120 ? 16.572 -22.057 14.469 1.00 16.83 120 ALA A C 1
ATOM 963 O O . ALA A 1 120 ? 17.577 -21.757 15.112 1.00 18.56 120 ALA A O 1
ATOM 965 N N . VAL A 1 121 ? 16.523 -22.001 13.143 1.00 17.32 121 VAL A N 1
ATOM 966 C CA . VAL A 1 121 ? 17.670 -21.567 12.359 1.00 17.40 121 VAL A CA 1
ATOM 967 C C . VAL A 1 121 ? 17.962 -20.092 12.625 1.00 16.88 121 VAL A C 1
ATOM 968 O O . VAL A 1 121 ? 19.121 -19.686 12.711 1.00 15.55 121 VAL A O 1
ATOM 972 N N . PHE A 1 122 ? 16.909 -19.292 12.761 1.00 15.30 122 PHE A N 1
ATOM 973 C CA . PHE A 1 122 ? 17.080 -17.864 13.018 1.00 14.67 122 PHE A CA 1
ATOM 974 C C . PHE A 1 122 ? 17.763 -17.632 14.363 1.00 15.58 122 PHE A C 1
ATOM 975 O O . PHE A 1 122 ? 18.681 -16.814 14.465 1.00 15.62 122 PHE A O 1
ATOM 983 N N . ILE A 1 123 ? 17.314 -18.347 15.391 1.00 14.77 123 ILE A N 1
ATOM 984 C CA . ILE A 1 123 ? 17.904 -18.211 16.720 1.00 14.96 123 ILE A CA 1
ATOM 985 C C . ILE A 1 123 ? 19.401 -18.525 16.705 1.00 15.90 123 ILE A C 1
ATOM 986 O O . ILE A 1 123 ? 20.185 -17.827 17.346 1.00 14.25 123 ILE A O 1
ATOM 991 N N . ASP A 1 124 ? 19.809 -19.551 15.961 1.00 16.81 124 ASP A N 1
ATOM 992 C CA . ASP A 1 124 ? 21.233 -19.888 15.901 1.00 18.11 124 ASP A CA 1
ATOM 993 C C . ASP A 1 124 ? 22.042 -18.832 15.145 1.00 17.37 124 ASP A C 1
ATOM 994 O O . ASP A 1 124 ? 23.198 -18.563 15.484 1.00 16.73 124 ASP A O 1
ATOM 999 N N . ASN A 1 125 ? 21.439 -18.236 14.120 1.00 15.86 125 ASN A N 1
ATOM 1000 C CA . ASN A 1 125 ? 22.118 -17.204 13.349 1.00 14.66 125 ASN A CA 1
ATOM 1001 C C . ASN A 1 125 ? 22.230 -15.922 14.173 1.00 13.73 125 ASN A C 1
ATOM 1002 O O . ASN A 1 125 ? 23.216 -15.196 14.066 1.00 14.47 125 ASN A O 1
ATOM 1007 N N . ILE A 1 126 ? 21.227 -15.644 15.003 1.00 14.09 126 ILE A N 1
ATOM 1008 C CA . ILE A 1 126 ? 21.273 -14.448 15.841 1.00 12.62 126 ILE A CA 1
ATOM 1009 C C . ILE A 1 126 ? 22.368 -14.635 16.895 1.00 14.03 126 ILE A C 1
ATOM 1010 O O . ILE A 1 126 ? 23.076 -13.688 17.237 1.00 14.02 126 ILE A O 1
ATOM 1015 N N . ARG A 1 127 ? 22.514 -15.860 17.398 1.00 16.00 127 ARG A N 1
ATOM 1016 C CA . ARG A 1 127 ? 23.553 -16.135 18.384 1.00 15.74 127 ARG A CA 1
ATOM 1017 C C . ARG A 1 127 ? 24.922 -15.938 17.741 1.00 15.22 127 ARG A C 1
ATOM 1018 O O . ARG A 1 127 ? 25.840 -15.422 18.372 1.00 14.95 127 ARG A O 1
ATOM 1026 N N . TYR A 1 128 ? 25.051 -16.336 16.478 1.00 15.33 128 TYR A N 1
ATOM 1027 C CA . TYR A 1 128 ? 26.304 -16.165 15.750 1.00 15.00 128 TYR A CA 1
ATOM 1028 C C . TYR A 1 128 ? 26.605 -14.676 15.612 1.00 15.19 128 TYR A C 1
ATOM 1029 O O . TYR A 1 128 ? 27.729 -14.233 15.845 1.00 13.92 128 TYR A O 1
ATOM 1038 N N . ALA A 1 129 ? 25.595 -13.906 15.216 1.00 12.85 129 ALA A N 1
ATOM 1039 C CA . ALA A 1 129 ? 25.763 -12.467 15.051 1.00 13.10 129 ALA A CA 1
ATOM 1040 C C . ALA A 1 129 ? 26.145 -11.831 16.386 1.00 12.21 129 ALA A C 1
ATOM 1041 O O . ALA A 1 129 ? 27.071 -11.023 16.458 1.00 11.18 129 ALA A O 1
ATOM 1043 N N . ALA A 1 130 ? 25.437 -12.217 17.443 1.00 12.02 130 ALA A N 1
ATOM 1044 C CA . ALA A 1 130 ? 25.689 -11.681 18.778 1.00 13.21 130 ALA A CA 1
ATOM 1045 C C . ALA A 1 130 ? 27.123 -11.917 19.241 1.00 14.64 130 ALA A C 1
ATOM 1046 O O . ALA A 1 130 ? 27.760 -11.024 19.808 1.00 13.83 130 ALA A O 1
ATOM 1048 N N . ASP A 1 131 ? 27.628 -13.123 18.998 1.00 14.39 131 ASP A N 1
ATOM 1049 C CA . ASP A 1 131 ? 28.985 -13.466 19.408 1.00 15.05 131 ASP A CA 1
ATOM 1050 C C . ASP A 1 131 ? 30.057 -12.776 18.576 1.00 15.90 131 ASP A C 1
ATOM 1051 O O . ASP A 1 131 ? 31.159 -12.526 19.061 1.00 17.66 131 ASP A O 1
ATOM 1056 N N . ARG A 1 132 ? 29.742 -12.469 17.323 1.00 16.26 132 ARG A N 1
ATOM 1057 C CA . ARG A 1 132 ? 30.697 -11.784 16.462 1.00 17.44 132 ARG A CA 1
ATOM 1058 C C . ARG A 1 132 ? 30.736 -10.291 16.799 1.00 16.23 132 ARG A C 1
ATOM 1059 O O . ARG A 1 132 ? 31.787 -9.649 16.724 1.00 15.89 132 ARG A O 1
ATOM 1067 N N .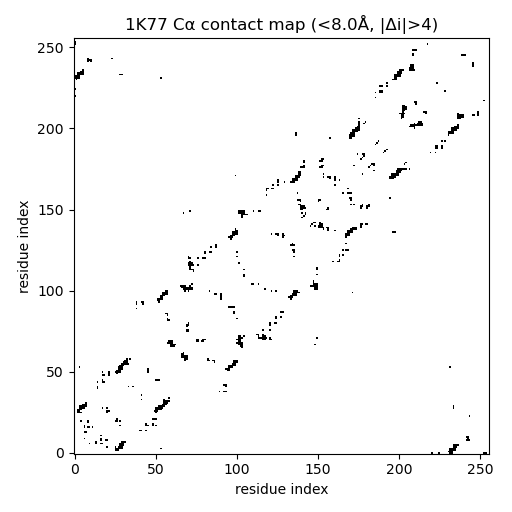 PHE A 1 133 ? 29.586 -9.745 17.183 1.00 14.59 133 PHE A N 1
ATOM 1068 C CA . PHE A 1 133 ? 29.472 -8.322 17.507 1.00 14.55 133 PHE A CA 1
ATOM 1069 C C . PHE A 1 133 ? 29.893 -7.923 18.922 1.00 15.27 133 PHE A C 1
ATOM 1070 O O . PHE A 1 133 ? 30.353 -6.805 19.144 1.00 15.69 133 PHE A O 1
ATOM 1078 N N . ALA A 1 134 ? 29.729 -8.835 19.873 1.00 16.01 134 ALA A N 1
ATOM 1079 C CA . ALA A 1 134 ? 30.062 -8.555 21.268 1.00 17.11 134 ALA A CA 1
ATOM 1080 C C . ALA A 1 134 ? 31.477 -8.020 21.537 1.00 17.79 134 ALA A C 1
ATOM 1081 O O . ALA A 1 134 ? 31.643 -7.061 22.290 1.00 16.88 134 ALA A O 1
ATOM 1083 N N . PRO A 1 135 ? 32.510 -8.627 20.932 1.00 18.37 135 PRO A N 1
ATOM 1084 C CA . PRO A 1 135 ? 33.884 -8.155 21.161 1.00 19.50 135 PRO A CA 1
ATOM 1085 C C . PRO A 1 135 ? 34.095 -6.690 20.786 1.00 20.03 135 PRO A C 1
ATOM 1086 O O . PRO A 1 135 ? 35.015 -6.036 21.282 1.00 20.84 135 PRO A O 1
ATOM 1090 N N . HIS A 1 136 ? 33.235 -6.182 19.910 1.00 18.68 136 HIS A N 1
ATOM 1091 C CA . HIS A 1 136 ? 33.325 -4.804 19.451 1.00 17.30 136 HIS A CA 1
ATOM 1092 C C . HIS A 1 136 ? 32.358 -3.882 20.186 1.00 16.87 136 HIS A C 1
ATOM 1093 O O . HIS A 1 136 ? 32.216 -2.711 19.836 1.00 16.87 136 HIS A O 1
ATOM 1100 N N . GLY A 1 137 ? 31.697 -4.420 21.208 1.00 16.87 137 GLY A N 1
ATOM 1101 C CA . GLY A 1 137 ? 30.756 -3.634 21.985 1.00 17.10 137 GLY A CA 1
ATOM 1102 C C . GLY A 1 137 ? 29.531 -3.214 21.195 1.00 16.20 137 GLY A C 1
ATOM 1103 O O . GLY A 1 137 ? 28.881 -2.220 21.529 1.00 16.11 137 GLY A O 1
ATOM 1104 N N . LYS A 1 138 ? 29.215 -3.966 20.144 1.00 16.08 138 LYS A N 1
ATOM 1105 C CA . LYS A 1 138 ? 28.057 -3.655 19.314 1.00 14.19 138 LYS A CA 1
ATOM 1106 C C . LYS A 1 138 ? 26.900 -4.597 19.637 1.00 14.94 138 LYS A C 1
ATOM 1107 O O . LYS A 1 138 ? 27.086 -5.629 20.283 1.00 15.33 138 LYS A O 1
ATOM 1113 N N . ARG A 1 139 ? 25.698 -4.243 19.200 1.00 13.59 139 ARG A N 1
ATOM 1114 C CA . ARG A 1 139 ? 24.549 -5.087 19.497 1.00 13.32 139 ARG A CA 1
ATOM 1115 C C . ARG A 1 139 ? 23.761 -5.500 18.263 1.00 12.25 139 ARG A C 1
ATOM 1116 O O . ARG A 1 139 ? 23.918 -4.925 17.184 1.00 11.09 139 ARG A O 1
ATOM 1124 N N . ILE A 1 140 ? 22.924 -6.515 18.444 1.00 11.61 140 ILE A N 1
ATOM 1125 C CA . ILE A 1 140 ? 22.112 -7.069 17.366 1.00 11.08 140 ILE A CA 1
ATOM 1126 C C . ILE A 1 140 ? 20.636 -6.855 17.655 1.00 11.72 140 ILE A C 1
ATOM 1127 O O . ILE A 1 140 ? 20.162 -7.112 18.763 1.00 10.76 140 ILE A O 1
ATOM 1132 N N . LEU A 1 141 ? 19.906 -6.386 16.651 1.00 10.64 141 LEU A N 1
ATOM 1133 C CA . LEU A 1 141 ? 18.487 -6.128 16.826 1.00 11.39 141 LEU A CA 1
ATOM 1134 C C . LEU A 1 141 ? 17.607 -7.090 16.047 1.00 10.96 141 LEU A C 1
ATOM 1135 O O . LEU A 1 141 ? 17.976 -7.571 14.978 1.00 10.14 141 LEU A O 1
ATOM 1140 N N A VAL A 1 142 ? 16.434 -7.356 16.611 0.50 9.63 142 VAL A N 1
ATOM 1141 N N B VAL A 1 142 ? 16.435 -7.376 16.600 0.50 10.27 142 VAL A N 1
ATOM 1142 C CA A VAL A 1 142 ? 15.446 -8.255 16.028 0.49 9.59 142 VAL A CA 1
ATOM 1143 C CA B VAL A 1 142 ? 15.478 -8.252 15.945 0.51 10.71 142 VAL A CA 1
ATOM 1144 C C A VAL A 1 142 ? 14.168 -7.446 15.820 0.50 9.80 142 VAL A C 1
ATOM 1145 C C B VAL A 1 142 ? 14.200 -7.442 15.802 0.50 10.44 142 VAL A C 1
ATOM 1146 O O A VAL A 1 142 ? 13.617 -6.906 16.778 0.50 9.97 142 VAL A O 1
ATOM 1147 O O B VAL A 1 142 ? 13.686 -6.895 16.777 0.50 10.54 142 VAL A O 1
ATOM 1154 N N . GLU A 1 143 ? 13.698 -7.359 14.578 1.00 9.20 143 GLU A N 1
ATOM 1155 C CA . GLU A 1 143 ? 12.500 -6.581 14.299 1.00 10.32 143 GLU A CA 1
ATOM 1156 C C . GLU A 1 143 ? 11.281 -7.328 13.768 1.00 9.11 143 GLU A C 1
ATOM 1157 O O . GLU A 1 143 ? 11.319 -7.913 12.686 1.00 9.92 143 GLU A O 1
ATOM 1163 N N . ALA A 1 144 ? 10.192 -7.284 14.529 1.00 8.51 144 ALA A N 1
ATOM 1164 C CA . ALA A 1 144 ? 8.947 -7.917 14.110 1.00 9.54 144 ALA A CA 1
ATOM 1165 C C . ALA A 1 144 ? 8.358 -7.052 12.993 1.00 9.33 144 ALA A C 1
ATOM 1166 O O . ALA A 1 144 ? 8.422 -5.825 13.062 1.00 10.20 144 ALA A O 1
ATOM 1168 N N . LEU A 1 145 ? 7.792 -7.686 11.969 1.00 9.12 145 LEU A N 1
ATOM 1169 C CA . LEU A 1 145 ? 7.202 -6.954 10.848 1.00 9.49 145 LEU A CA 1
ATOM 1170 C C . LEU A 1 145 ? 5.730 -7.332 10.677 1.00 10.57 145 LEU A C 1
ATOM 1171 O O . LEU A 1 145 ? 5.391 -8.518 10.643 1.00 9.86 145 LEU A O 1
ATOM 1176 N N . SER A 1 146 ? 4.860 -6.331 10.560 1.00 10.33 146 SER A N 1
ATOM 1177 C CA . SER A 1 146 ? 3.435 -6.586 10.383 1.00 9.41 146 SER A CA 1
ATOM 1178 C C . SER A 1 146 ? 3.179 -7.222 9.015 1.00 10.55 146 SER A C 1
ATOM 1179 O O . SER A 1 146 ? 3.909 -6.972 8.056 1.00 10.62 146 SER A O 1
ATOM 1182 N N . PRO A 1 147 ? 2.132 -8.054 8.910 1.00 11.38 147 PRO A N 1
ATOM 1183 C CA . PRO A 1 147 ? 1.801 -8.726 7.647 1.00 11.67 147 PRO A CA 1
ATOM 1184 C C . PRO A 1 147 ? 1.443 -7.812 6.475 1.00 12.67 147 PRO A C 1
ATOM 1185 O O . PRO A 1 147 ? 1.619 -8.189 5.315 1.00 14.28 147 PRO A O 1
ATOM 1189 N N . GLY A 1 148 ? 0.947 -6.617 6.776 1.00 12.12 148 GLY A N 1
ATOM 1190 C CA . GLY A 1 148 ? 0.603 -5.681 5.720 1.00 13.03 148 GLY A CA 1
ATOM 1191 C C . GLY A 1 148 ? 1.852 -5.188 5.013 1.00 13.80 148 GLY A C 1
ATOM 1192 O O . GLY A 1 148 ? 1.809 -4.809 3.841 1.00 15.95 148 GLY A O 1
ATOM 1193 N N . VAL A 1 149 ? 2.974 -5.198 5.727 1.00 11.29 149 VAL A N 1
ATOM 1194 C CA . VAL A 1 149 ? 4.244 -4.751 5.161 1.00 12.38 149 VAL A CA 1
ATOM 1195 C C . VAL A 1 149 ? 5.035 -5.920 4.585 1.00 12.92 149 VAL A C 1
ATOM 1196 O O . VAL A 1 149 ? 5.630 -5.803 3.510 1.00 13.78 149 VAL A O 1
ATOM 1200 N N . LYS A 1 150 ? 5.038 -7.050 5.287 1.00 12.19 150 LYS A N 1
ATOM 1201 C CA . LYS A 1 150 ? 5.767 -8.216 4.799 1.00 11.88 150 LYS A CA 1
ATOM 1202 C C . LYS A 1 150 ? 5.024 -9.514 5.098 1.00 13.03 150 LYS A C 1
ATOM 1203 O O . LYS A 1 150 ? 5.219 -10.142 6.139 1.00 13.26 150 LYS A O 1
ATOM 1209 N N . PRO A 1 151 ? 4.151 -9.935 4.173 1.00 14.22 151 PRO A N 1
ATOM 1210 C CA . PRO A 1 151 ? 3.381 -11.168 4.351 1.00 14.55 151 PRO A CA 1
ATOM 1211 C C . PRO A 1 151 ? 4.262 -12.394 4.594 1.00 13.66 151 PRO A C 1
ATOM 1212 O O . PRO A 1 151 ? 5.338 -12.529 4.010 1.00 15.46 151 PRO A O 1
ATOM 1216 N N . HIS A 1 152 ? 3.802 -13.269 5.481 1.00 15.48 152 HIS A N 1
ATOM 1217 C CA . HIS A 1 152 ? 4.495 -14.515 5.786 1.00 16.31 152 HIS A CA 1
ATOM 1218 C C . HIS A 1 152 ? 5.909 -14.385 6.354 1.00 15.96 152 HIS A C 1
ATOM 1219 O O . HIS A 1 152 ? 6.706 -15.319 6.274 1.00 15.30 152 HIS A O 1
ATOM 1226 N N . TYR A 1 153 ? 6.223 -13.230 6.933 1.00 14.66 153 TYR A N 1
ATOM 1227 C CA . TYR A 1 153 ? 7.540 -13.050 7.531 1.00 12.33 153 TYR A CA 1
ATOM 1228 C C . TYR A 1 153 ? 7.566 -13.972 8.750 1.00 12.58 153 TYR A C 1
ATOM 1229 O O . TYR A 1 153 ? 6.514 -14.310 9.289 1.00 13.37 153 TYR A O 1
ATOM 1238 N N . LEU A 1 154 ? 8.759 -14.366 9.185 1.00 12.85 154 LEU A N 1
ATOM 1239 C CA . LEU A 1 154 ? 8.901 -15.275 10.326 1.00 13.27 154 LEU A CA 1
ATOM 1240 C C . LEU A 1 154 ? 8.074 -14.914 11.557 1.00 12.20 154 LEU A C 1
ATOM 1241 O O . LEU A 1 154 ? 7.447 -15.782 12.161 1.00 12.13 154 LEU A O 1
ATOM 1246 N N . PHE A 1 155 ? 8.096 -13.647 11.954 1.00 11.70 155 PHE A N 1
ATOM 1247 C CA . PHE A 1 155 ? 7.318 -13.214 13.111 1.00 11.23 155 PHE A CA 1
ATOM 1248 C C . PHE A 1 155 ? 6.830 -11.783 12.923 1.00 9.99 155 PHE A C 1
ATOM 1249 O O . PHE A 1 155 ? 7.523 -10.949 12.337 1.00 10.54 155 PHE A O 1
ATOM 1257 N N . SER A 1 156 ? 5.632 -11.507 13.430 1.00 9.93 156 SER A N 1
ATOM 1258 C CA . SER A 1 156 ? 5.015 -10.192 13.271 1.00 9.70 156 SER A CA 1
ATOM 1259 C C . SER A 1 156 ? 4.691 -9.439 14.560 1.00 9.65 156 SER A C 1
ATOM 1260 O O . SER A 1 156 ? 4.469 -8.227 14.532 1.00 9.98 156 SER A O 1
ATOM 1263 N N . SER A 1 157 ? 4.648 -10.157 15.679 1.00 10.56 157 SER A N 1
ATOM 1264 C CA . SER A 1 157 ? 4.319 -9.552 16.967 1.00 9.21 157 SER A CA 1
ATOM 1265 C C . SER A 1 157 ? 5.548 -9.228 17.809 1.00 9.10 157 SER A C 1
ATOM 1266 O O . SER A 1 157 ? 6.528 -9.975 17.806 1.00 9.31 157 SER A O 1
ATOM 1269 N N . GLN A 1 158 ? 5.489 -8.117 18.537 1.00 8.99 158 GLN A N 1
ATOM 1270 C CA . GLN A 1 158 ? 6.609 -7.729 19.390 1.00 8.61 158 GLN A CA 1
ATOM 1271 C C . GLN A 1 158 ? 6.861 -8.831 20.413 1.00 8.55 158 GLN A C 1
ATOM 1272 O O . GLN A 1 158 ? 7.990 -9.042 20.853 1.00 10.00 158 GLN A O 1
ATOM 1278 N N . TYR A 1 159 ? 5.803 -9.535 20.797 1.00 10.54 159 TYR A N 1
ATOM 1279 C CA . TYR A 1 159 ? 5.949 -10.600 21.779 1.00 11.13 159 TYR A CA 1
ATOM 1280 C C . TYR A 1 159 ? 6.708 -11.790 21.203 1.00 12.16 159 TYR A C 1
ATOM 1281 O O . TYR A 1 159 ? 7.415 -12.489 21.930 1.00 11.87 159 TYR A O 1
ATOM 1290 N N . GLN A 1 160 ? 6.583 -12.009 19.897 1.00 11.78 160 GLN A N 1
ATOM 1291 C CA . GLN A 1 160 ? 7.318 -13.096 19.258 1.00 11.88 160 GLN A CA 1
ATOM 1292 C C . GLN A 1 160 ? 8.789 -12.681 19.212 1.00 11.62 160 GLN A C 1
ATOM 1293 O O . GLN A 1 160 ? 9.687 -13.495 19.432 1.00 11.65 160 GLN A O 1
ATOM 1299 N N . ALA A 1 161 ? 9.033 -11.405 18.925 1.00 9.69 161 ALA A N 1
ATOM 1300 C CA . ALA A 1 161 ? 10.398 -10.900 18.870 1.00 10.44 161 ALA A CA 1
ATOM 1301 C C . ALA A 1 161 ? 11.037 -11.007 20.253 1.00 11.00 161 ALA A C 1
ATOM 1302 O O . ALA A 1 161 ? 12.185 -11.430 20.386 1.00 11.66 161 ALA A O 1
ATOM 1304 N N . LEU A 1 162 ? 10.279 -10.631 21.278 1.00 10.94 162 LEU A N 1
ATOM 1305 C CA . LEU A 1 162 ? 10.771 -10.670 22.652 1.00 10.97 162 LEU A CA 1
ATOM 1306 C C . LEU A 1 162 ? 11.100 -12.090 23.112 1.00 12.50 162 LEU A C 1
ATOM 1307 O O . LEU A 1 162 ? 12.116 -12.313 23.774 1.00 12.39 162 LEU A O 1
ATOM 1312 N N . ALA A 1 163 ? 10.242 -13.042 22.760 1.00 12.42 163 ALA A N 1
ATOM 1313 C CA . ALA A 1 163 ? 10.456 -14.439 23.132 1.00 13.79 163 ALA A CA 1
ATOM 1314 C C . ALA A 1 163 ? 11.699 -14.987 22.434 1.00 13.09 163 ALA A C 1
ATOM 1315 O O . ALA A 1 163 ? 12.472 -15.740 23.027 1.00 13.62 163 ALA A O 1
ATOM 1317 N N . ILE A 1 164 ? 11.884 -14.618 21.170 1.00 13.19 164 ILE A N 1
ATOM 1318 C CA . ILE A 1 164 ? 13.045 -15.068 20.414 1.00 12.92 164 ILE A CA 1
ATOM 1319 C C . ILE A 1 164 ? 14.326 -14.565 21.082 1.00 13.67 164 ILE A C 1
ATOM 1320 O O . ILE A 1 164 ? 15.277 -15.324 21.268 1.00 15.67 164 ILE A O 1
ATOM 1325 N N . VAL A 1 165 ? 14.346 -13.288 21.457 1.00 13.39 165 VAL A N 1
ATOM 1326 C CA . VAL A 1 165 ? 15.519 -12.713 22.109 1.00 14.02 165 VAL A CA 1
ATOM 1327 C C . VAL A 1 165 ? 15.799 -13.392 23.449 1.00 15.41 165 VAL A C 1
ATOM 1328 O O . VAL A 1 165 ? 16.952 -13.643 23.798 1.00 15.49 165 VAL A O 1
ATOM 1332 N N . GLU A 1 166 ? 14.739 -13.687 24.192 1.00 15.03 166 GLU A N 1
ATOM 1333 C CA . GLU A 1 166 ? 14.865 -14.350 25.490 1.00 17.26 166 GLU A CA 1
ATOM 1334 C C . GLU A 1 166 ? 15.536 -15.713 25.305 1.00 17.34 166 GLU A C 1
ATOM 1335 O O . GLU A 1 166 ? 16.387 -16.105 26.105 1.00 17.77 166 GLU A O 1
ATOM 1341 N N . GLU A 1 167 ? 15.164 -16.418 24.239 1.00 15.85 167 GLU A N 1
ATOM 1342 C CA . GLU A 1 167 ? 15.729 -17.737 23.949 1.00 15.33 167 GLU A CA 1
ATOM 1343 C C . GLU A 1 167 ? 17.151 -17.661 23.398 1.00 15.12 167 GLU A C 1
ATOM 1344 O O . GLU A 1 167 ? 17.955 -18.571 23.607 1.00 14.19 167 GLU A O 1
ATOM 1350 N N . VAL A 1 168 ? 17.460 -16.574 22.698 1.00 13.40 168 VAL A N 1
ATOM 1351 C CA . VAL A 1 168 ? 18.797 -16.362 22.153 1.00 14.04 168 VAL A CA 1
ATOM 1352 C C . VAL A 1 168 ? 19.784 -16.288 23.323 1.00 15.22 168 VAL A C 1
ATOM 1353 O O . VAL A 1 168 ? 20.926 -16.749 23.224 1.00 14.85 168 VAL A O 1
ATOM 1357 N N . ALA A 1 169 ? 19.326 -15.710 24.431 1.00 14.10 169 ALA A N 1
ATOM 1358 C CA . ALA A 1 169 ? 20.127 -15.593 25.649 1.00 15.95 169 ALA A CA 1
ATOM 1359 C C . ALA A 1 169 ? 21.498 -14.949 25.451 1.00 16.00 169 ALA A C 1
ATOM 1360 O O . ALA A 1 169 ? 22.536 -15.589 25.641 1.00 16.85 169 ALA A O 1
ATOM 1362 N N . ARG A 1 170 ? 21.493 -13.677 25.069 1.00 14.90 170 ARG A N 1
ATOM 1363 C CA . ARG A 1 170 ? 22.725 -12.922 24.856 1.00 15.27 170 ARG A CA 1
ATOM 1364 C C . ARG A 1 170 ? 22.530 -11.520 25.419 1.00 16.23 170 ARG A C 1
ATOM 1365 O O . ARG A 1 170 ? 21.462 -10.926 25.258 1.00 16.89 170 ARG A O 1
ATOM 1373 N N . ASP A 1 171 ? 23.563 -10.988 26.066 1.00 16.02 171 ASP A N 1
ATOM 1374 C CA . ASP A 1 171 ? 23.470 -9.660 26.662 1.00 17.33 171 ASP A CA 1
ATOM 1375 C C . ASP A 1 171 ? 23.446 -8.524 25.650 1.00 16.06 171 ASP A C 1
ATOM 1376 O O . ASP A 1 171 ? 23.082 -7.403 25.996 1.00 15.75 171 ASP A O 1
ATOM 1381 N N . ASN A 1 172 ? 23.828 -8.799 24.406 1.00 14.07 172 ASN A N 1
ATOM 1382 C CA . ASN A 1 172 ? 23.851 -7.742 23.405 1.00 12.00 172 ASN A CA 1
ATOM 1383 C C . ASN A 1 172 ? 22.826 -7.882 22.287 1.00 12.59 172 ASN A C 1
ATOM 1384 O O . ASN A 1 172 ? 23.021 -7.354 21.192 1.00 12.90 172 ASN A O 1
ATOM 1389 N N . VAL A 1 173 ? 21.739 -8.594 22.571 1.00 10.82 173 VAL A N 1
ATOM 1390 C CA . VAL A 1 173 ? 20.658 -8.769 21.602 1.00 11.66 173 VAL A CA 1
ATOM 1391 C C . VAL A 1 173 ? 19.393 -8.147 22.196 1.00 11.29 173 VAL A C 1
ATOM 1392 O O . VAL A 1 173 ? 19.062 -8.387 23.360 1.00 11.23 173 VAL A O 1
ATOM 1396 N N . PHE A 1 174 ? 18.698 -7.343 21.391 1.00 10.15 174 PHE A N 1
ATOM 1397 C CA . PHE A 1 174 ? 17.479 -6.652 21.826 1.00 10.10 174 PHE A CA 1
ATOM 1398 C C . PHE A 1 174 ? 16.489 -6.601 20.674 1.00 10.12 174 PHE A C 1
ATOM 1399 O O . PHE A 1 174 ? 16.832 -6.934 19.539 1.00 11.40 174 PHE A O 1
ATOM 1407 N N . ILE A 1 175 ? 15.260 -6.182 20.958 1.00 9.72 175 ILE A N 1
ATOM 1408 C CA . ILE A 1 175 ? 14.296 -6.054 19.878 1.00 8.81 175 ILE A CA 1
ATOM 1409 C C . ILE A 1 175 ? 14.349 -4.627 19.363 1.00 10.78 175 ILE A C 1
ATOM 1410 O O . ILE A 1 175 ? 14.859 -3.717 20.031 1.00 10.41 175 ILE A O 1
ATOM 1415 N N . GLN A 1 176 ? 13.846 -4.459 18.147 1.00 8.76 176 GLN A N 1
ATOM 1416 C CA . GLN A 1 176 ? 13.751 -3.170 17.485 1.00 8.96 176 GLN A CA 1
ATOM 1417 C C . GLN A 1 176 ? 12.248 -2.899 17.556 1.00 8.64 176 GLN A C 1
ATOM 1418 O O . GLN A 1 176 ? 11.458 -3.544 16.868 1.00 8.33 176 GLN A O 1
ATOM 1424 N N . LEU A 1 177 ? 11.863 -1.971 18.426 1.00 8.07 177 LEU A N 1
ATOM 1425 C CA . LEU A 1 177 ? 10.461 -1.636 18.622 1.00 7.90 177 LEU A CA 1
ATOM 1426 C C . LEU A 1 177 ? 9.968 -0.607 17.613 1.00 8.17 177 LEU A C 1
ATOM 1427 O O . LEU A 1 177 ? 10.076 0.599 17.836 1.00 8.53 177 LEU A O 1
ATOM 1432 N N . ASP A 1 178 ? 9.448 -1.095 16.491 1.00 7.99 178 ASP A N 1
ATOM 1433 C CA . ASP A 1 178 ? 8.920 -0.221 15.448 1.00 7.75 178 ASP A CA 1
ATOM 1434 C C . ASP A 1 178 ? 7.442 -0.096 15.797 1.00 7.67 178 ASP A C 1
ATOM 1435 O O . ASP A 1 178 ? 6.681 -1.055 15.647 1.00 7.98 178 ASP A O 1
ATOM 1440 N N . THR A 1 179 ? 7.039 1.082 16.266 1.00 8.13 179 THR A N 1
ATOM 1441 C CA . THR A 1 179 ? 5.660 1.284 16.693 1.00 8.54 179 THR A CA 1
ATOM 1442 C C . THR A 1 179 ? 4.606 1.160 15.596 1.00 8.93 179 THR A C 1
ATOM 1443 O O . THR A 1 179 ? 3.420 1.007 15.895 1.00 9.03 179 THR A O 1
ATOM 1447 N N . PHE A 1 180 ? 5.022 1.227 14.336 1.00 8.44 180 PHE A N 1
ATOM 1448 C CA . PHE A 1 180 ? 4.072 1.070 13.241 1.00 7.95 180 PHE A CA 1
ATOM 1449 C C . PHE A 1 180 ? 3.617 -0.392 13.256 1.00 8.16 180 PHE A C 1
ATOM 1450 O O . PHE A 1 180 ? 2.422 -0.688 13.247 1.00 8.61 180 PHE A O 1
ATOM 1458 N N . HIS A 1 181 ? 4.578 -1.309 13.289 1.00 8.14 181 HIS A N 1
ATOM 1459 C CA . HIS A 1 181 ? 4.245 -2.727 13.311 1.00 7.37 181 HIS A CA 1
ATOM 1460 C C . HIS A 1 181 ? 3.560 -3.083 14.627 1.00 8.03 181 HIS A C 1
ATOM 1461 O O . HIS A 1 181 ? 2.578 -3.827 14.642 1.00 7.87 181 HIS A O 1
ATOM 1468 N N . ALA A 1 182 ? 4.068 -2.538 15.730 1.00 7.64 182 ALA A N 1
ATOM 1469 C CA . ALA A 1 182 ? 3.485 -2.828 17.036 1.00 7.76 182 ALA A CA 1
ATOM 1470 C C . ALA A 1 182 ? 2.009 -2.432 17.098 1.00 7.92 182 ALA A C 1
ATOM 1471 O O . ALA A 1 182 ? 1.184 -3.184 17.607 1.00 8.68 182 ALA A O 1
ATOM 1473 N N . GLN A 1 183 ? 1.670 -1.252 16.588 1.00 8.25 183 GLN A N 1
ATOM 1474 C CA . GLN A 1 183 ? 0.275 -0.817 16.628 1.00 8.00 183 GLN A CA 1
ATOM 1475 C C . GLN A 1 183 ? -0.600 -1.608 15.655 1.00 9.08 183 GLN A C 1
ATOM 1476 O O . GLN A 1 183 ? -1.789 -1.806 15.902 1.00 9.04 183 GLN A O 1
ATOM 1482 N N . LYS A 1 184 ? -0.009 -2.072 14.556 1.00 8.50 184 LYS A N 1
ATOM 1483 C CA . LYS A 1 184 ? -0.763 -2.849 13.577 1.00 9.28 184 LYS A CA 1
ATOM 1484 C C . LYS A 1 184 ? -1.096 -4.248 14.075 1.00 9.78 184 LYS A C 1
ATOM 1485 O O . LYS A 1 184 ? -2.132 -4.816 13.719 1.00 10.82 184 LYS A O 1
ATOM 1491 N N . VAL A 1 185 ? -0.212 -4.797 14.899 1.00 8.82 185 VAL A N 1
ATOM 1492 C CA . VAL A 1 185 ? -0.363 -6.162 15.384 1.00 8.45 185 VAL A CA 1
ATOM 1493 C C . VAL A 1 185 ? -0.726 -6.364 16.852 1.00 8.82 185 VAL A C 1
ATOM 1494 O O . VAL A 1 185 ? -1.591 -7.191 17.174 1.00 9.60 185 VAL A O 1
ATOM 1498 N N . ASP A 1 186 ? -0.075 -5.609 17.731 1.00 8.24 186 ASP A N 1
ATOM 1499 C CA . ASP A 1 186 ? -0.260 -5.771 19.170 1.00 8.53 186 ASP A CA 1
ATOM 1500 C C . ASP A 1 186 ? -1.066 -4.748 19.946 1.00 9.45 186 ASP A C 1
ATOM 1501 O O . ASP A 1 186 ? -1.867 -5.111 20.814 1.00 8.93 186 ASP A O 1
ATOM 1506 N N . GLY A 1 187 ? -0.844 -3.473 19.657 1.00 8.62 187 GLY A N 1
ATOM 1507 C CA . GLY A 1 187 ? -1.526 -2.443 20.415 1.00 8.44 187 GLY A CA 1
ATOM 1508 C C . GLY A 1 187 ? -0.842 -2.313 21.771 1.00 9.37 187 GLY A C 1
ATOM 1509 O O . GLY A 1 187 ? 0.293 -2.772 21.946 1.00 9.59 187 GLY A O 1
ATOM 1510 N N . ASN A 1 188 ? -1.530 -1.688 22.726 1.00 8.18 188 ASN A N 1
ATOM 1511 C CA . ASN A 1 188 ? -1.019 -1.469 24.083 1.00 8.90 188 ASN A CA 1
ATOM 1512 C C . ASN A 1 188 ? 0.453 -1.058 24.060 1.00 9.05 188 ASN A C 1
ATOM 1513 O O . ASN A 1 188 ? 1.315 -1.734 24.620 1.00 9.71 188 ASN A O 1
ATOM 1518 N N . LEU A 1 189 ? 0.733 0.070 23.418 1.00 9.65 189 LEU A N 1
ATOM 1519 C CA . LEU A 1 189 ? 2.106 0.544 23.305 1.00 9.23 189 LEU A CA 1
ATOM 1520 C C . LEU A 1 189 ? 2.718 0.931 24.644 1.00 10.61 189 LEU A C 1
ATOM 1521 O O . LEU A 1 189 ? 3.924 0.790 24.837 1.00 11.27 189 LEU A O 1
ATOM 1526 N N . THR A 1 190 ? 1.894 1.410 25.571 1.00 10.01 190 THR A N 1
ATOM 1527 C CA . THR A 1 190 ? 2.407 1.794 26.883 1.00 11.18 190 THR A CA 1
ATOM 1528 C C . THR A 1 190 ? 3.003 0.584 27.589 1.00 12.00 190 THR A C 1
ATOM 1529 O O . THR A 1 190 ? 4.070 0.675 28.208 1.00 13.14 190 THR A O 1
ATOM 1533 N N . HIS A 1 191 ? 2.323 -0.554 27.489 1.00 11.88 191 HIS A N 1
ATOM 1534 C CA . HIS A 1 191 ? 2.797 -1.781 28.118 1.00 11.78 191 HIS A CA 1
ATOM 1535 C C . HIS A 1 191 ? 4.155 -2.189 27.557 1.00 12.26 191 HIS A C 1
ATOM 1536 O O . HIS A 1 191 ? 5.055 -2.567 28.299 1.00 11.25 191 HIS A O 1
ATOM 1543 N N . LEU A 1 192 ? 4.300 -2.113 26.239 1.00 10.27 192 LEU A N 1
ATOM 1544 C CA . LEU A 1 192 ? 5.562 -2.481 25.610 1.00 9.91 192 LEU A CA 1
ATOM 1545 C C . LEU A 1 192 ? 6.698 -1.531 26.001 1.00 9.49 192 LEU A C 1
ATOM 1546 O O . LEU A 1 192 ? 7.787 -1.964 26.380 1.00 10.03 192 LEU A O 1
ATOM 1551 N N . ILE A 1 193 ? 6.430 -0.235 25.917 1.00 10.69 193 ILE A N 1
ATOM 1552 C CA . ILE A 1 193 ? 7.432 0.781 26.213 1.00 10.79 193 ILE A CA 1
ATOM 1553 C C . ILE A 1 193 ? 7.846 0.827 27.673 1.00 11.74 193 ILE A C 1
ATOM 1554 O O . ILE A 1 193 ? 9.029 0.962 27.990 1.00 11.21 193 ILE A O 1
ATOM 1559 N N . ARG A 1 194 ? 6.868 0.692 28.558 1.00 11.38 194 ARG A N 1
ATOM 1560 C CA . ARG A 1 194 ? 7.138 0.751 29.989 1.00 12.93 194 ARG A CA 1
ATOM 1561 C C . ARG A 1 194 ? 7.574 -0.571 30.615 1.00 12.84 194 ARG A C 1
ATOM 1562 O O . ARG A 1 194 ? 8.639 -0.652 31.234 1.00 12.95 194 ARG A O 1
ATOM 1570 N N . ASP A 1 195 ? 6.771 -1.615 30.439 1.00 12.91 195 ASP A N 1
ATOM 1571 C CA . ASP A 1 195 ? 7.079 -2.894 31.055 1.00 14.06 195 ASP A CA 1
ATOM 1572 C C . ASP A 1 195 ? 8.174 -3.727 30.394 1.00 14.30 195 ASP A C 1
ATOM 1573 O O . ASP A 1 195 ? 8.658 -4.699 30.978 1.00 14.88 195 ASP A O 1
ATOM 1578 N N . TYR A 1 196 ? 8.578 -3.347 29.187 1.00 12.20 196 TYR A N 1
ATOM 1579 C CA . TYR A 1 196 ? 9.657 -4.055 28.522 1.00 11.54 196 TYR A CA 1
ATOM 1580 C C . TYR A 1 196 ? 10.847 -3.122 28.316 1.00 11.46 196 TYR A C 1
ATOM 1581 O O . TYR A 1 196 ? 11.731 -3.390 27.502 1.00 11.34 196 TYR A O 1
ATOM 1590 N N . ALA A 1 197 ? 10.865 -2.021 29.063 1.00 11.24 197 ALA A N 1
ATOM 1591 C CA . ALA A 1 197 ? 11.972 -1.075 28.981 1.00 11.79 197 ALA A CA 1
ATOM 1592 C C . ALA A 1 197 ? 13.240 -1.864 29.282 1.00 12.65 197 ALA A C 1
ATOM 1593 O O . ALA A 1 197 ? 13.288 -2.640 30.239 1.00 13.99 197 ALA A O 1
ATOM 1595 N N . GLY A 1 198 ? 14.258 -1.669 28.452 1.00 13.61 198 GLY A N 1
ATOM 1596 C CA . GLY A 1 198 ? 15.507 -2.381 28.629 1.00 12.70 198 GLY A CA 1
ATOM 1597 C C . GLY A 1 198 ? 15.621 -3.528 27.641 1.00 13.63 198 GLY A C 1
ATOM 1598 O O . GLY A 1 198 ? 16.725 -3.995 27.365 1.00 13.99 198 GLY A O 1
ATOM 1599 N N . LYS A 1 199 ? 14.483 -3.976 27.107 1.00 11.56 199 LYS A N 1
ATOM 1600 C CA . LYS A 1 199 ? 14.452 -5.081 26.146 1.00 12.23 199 LYS A CA 1
ATOM 1601 C C . LYS A 1 199 ? 14.496 -4.610 24.689 1.00 10.95 199 LYS A C 1
ATOM 1602 O O . LYS A 1 199 ? 14.741 -5.409 23.786 1.00 11.43 199 LYS A O 1
ATOM 1608 N N . TYR A 1 200 ? 14.229 -3.327 24.454 1.00 11.38 200 TYR A N 1
ATOM 1609 C CA . TYR A 1 200 ? 14.317 -2.778 23.098 1.00 10.98 200 TYR A CA 1
ATOM 1610 C C . TYR A 1 200 ? 15.459 -1.766 23.100 1.00 11.52 200 TYR A C 1
ATOM 1611 O O . TYR A 1 200 ? 15.568 -0.954 24.016 1.00 11.75 200 TYR A O 1
ATOM 1620 N N . ALA A 1 201 ? 16.325 -1.829 22.091 1.00 10.38 201 ALA A N 1
ATOM 1621 C CA . ALA A 1 201 ? 17.465 -0.915 22.024 1.00 9.59 201 ALA A CA 1
ATOM 1622 C C . ALA A 1 201 ? 17.267 0.167 20.983 1.00 10.93 201 ALA A C 1
ATOM 1623 O O . ALA A 1 201 ? 18.035 1.129 20.919 1.00 11.21 201 ALA A O 1
ATOM 1625 N N . HIS A 1 202 ? 16.234 0.009 20.167 1.00 9.07 202 HIS A N 1
ATOM 1626 C CA . HIS A 1 202 ? 15.947 0.979 19.124 1.00 8.32 202 HIS A CA 1
ATOM 1627 C C . HIS A 1 202 ? 14.440 1.086 18.967 1.00 9.09 202 HIS A C 1
ATOM 1628 O O . HIS A 1 202 ? 13.712 0.133 19.243 1.00 9.27 202 HIS A O 1
ATOM 1635 N N . VAL A 1 203 ? 13.992 2.253 18.523 1.00 7.85 203 VAL A N 1
ATOM 1636 C CA . VAL A 1 203 ? 12.579 2.525 18.320 1.00 8.00 203 VAL A CA 1
ATOM 1637 C C . VAL A 1 203 ? 12.424 3.186 16.958 1.00 9.28 203 VAL A C 1
ATOM 1638 O O . VAL A 1 203 ? 13.314 3.899 16.512 1.00 8.43 203 VAL A O 1
ATOM 1642 N N . GLN A 1 204 ? 11.301 2.927 16.296 1.00 9.38 204 GLN A N 1
ATOM 1643 C CA . GLN A 1 204 ? 11.011 3.561 15.017 1.00 9.54 204 GLN A CA 1
ATOM 1644 C C . GLN A 1 204 ? 9.555 3.974 15.059 1.00 8.73 204 GLN A C 1
ATOM 1645 O O . GLN A 1 204 ? 8.746 3.356 15.756 1.00 8.55 204 GLN A O 1
ATOM 1651 N N . ILE A 1 205 ? 9.227 5.030 14.325 1.00 8.60 205 ILE A N 1
ATOM 1652 C CA . ILE A 1 205 ? 7.863 5.530 14.298 1.00 7.55 205 ILE A CA 1
ATOM 1653 C C . ILE A 1 205 ? 7.407 5.883 12.894 1.00 7.78 205 ILE A C 1
ATOM 1654 O O . ILE A 1 205 ? 8.219 6.086 11.987 1.00 7.97 205 ILE A O 1
ATOM 1659 N N . ALA A 1 206 ? 6.091 5.941 12.735 1.00 8.78 206 ALA A N 1
ATOM 1660 C CA . ALA A 1 206 ? 5.450 6.307 11.478 1.00 9.03 206 ALA A CA 1
ATOM 1661 C C . ALA A 1 206 ? 3.983 6.507 11.810 1.00 10.91 206 ALA A C 1
ATOM 1662 O O . ALA A 1 206 ? 3.464 5.905 12.756 1.00 10.39 206 ALA A O 1
ATOM 1664 N N . GLY A 1 207 ? 3.312 7.346 11.034 1.00 11.61 207 GLY A N 1
ATOM 1665 C CA . GLY A 1 207 ? 1.908 7.583 11.295 1.00 13.21 207 GLY A CA 1
ATOM 1666 C C . GLY A 1 207 ? 1.060 6.371 10.980 1.00 13.74 207 GLY A C 1
ATOM 1667 O O . GLY A 1 207 ? 1.321 5.654 10.014 1.00 15.39 207 GLY A O 1
ATOM 1668 N N . LEU A 1 208 ? 0.054 6.123 11.813 1.00 14.59 208 LEU A N 1
ATOM 1669 C CA . LEU A 1 208 ? -0.863 5.012 11.593 1.00 15.04 208 LEU A CA 1
ATOM 1670 C C . LEU A 1 208 ? -2.120 5.631 10.991 1.00 17.41 208 LEU A C 1
ATOM 1671 O O . LEU A 1 208 ? -2.527 6.722 11.390 1.00 19.29 208 LEU A O 1
ATOM 1676 N N . PRO A 1 209 ? -2.787 4.923 10.070 1.00 17.76 209 PRO A N 1
ATOM 1677 C CA . PRO A 1 209 ? -2.477 3.590 9.546 1.00 18.44 209 PRO A CA 1
ATOM 1678 C C . PRO A 1 209 ? -1.728 3.513 8.214 1.00 18.47 209 PRO A C 1
ATOM 1679 O O . PRO A 1 209 ? -1.356 2.422 7.787 1.00 17.14 209 PRO A O 1
ATOM 1683 N N . ASP A 1 210 ? -1.505 4.650 7.559 1.00 17.40 210 ASP A N 1
ATOM 1684 C CA . ASP A 1 210 ? -0.855 4.637 6.249 1.00 16.83 210 ASP A CA 1
ATOM 1685 C C . ASP A 1 210 ? 0.661 4.817 6.190 1.00 15.79 210 ASP A C 1
ATOM 1686 O O . ASP A 1 210 ? 1.239 4.895 5.103 1.00 14.26 210 ASP A O 1
ATOM 1691 N N . ARG A 1 211 ? 1.296 4.877 7.353 1.00 13.98 211 ARG A N 1
ATOM 1692 C CA . ARG A 1 211 ? 2.749 5.015 7.448 1.00 13.17 211 ARG A CA 1
ATOM 1693 C C . ARG A 1 211 ? 3.336 6.299 6.867 1.00 13.71 211 ARG A C 1
ATOM 1694 O O . ARG A 1 211 ? 4.400 6.282 6.244 1.00 14.47 211 ARG A O 1
ATOM 1702 N N . HIS A 1 212 ? 2.653 7.418 7.067 1.00 12.42 212 HIS A N 1
ATOM 1703 C CA . HIS A 1 212 ? 3.173 8.690 6.585 1.00 12.70 212 HIS A CA 1
ATOM 1704 C C . HIS A 1 212 ? 3.679 9.475 7.791 1.00 12.84 212 HIS A C 1
ATOM 1705 O O . HIS A 1 212 ? 4.028 8.878 8.812 1.00 13.52 212 HIS A O 1
ATOM 1712 N N . GLU A 1 213 ? 3.727 10.799 7.687 1.00 12.26 213 GLU A N 1
ATOM 1713 C CA . GLU A 1 213 ? 4.214 11.627 8.787 1.00 13.84 213 GLU A CA 1
ATOM 1714 C C . GLU A 1 213 ? 3.601 11.235 10.141 1.00 14.58 213 GLU A C 1
ATOM 1715 O O . GLU A 1 213 ? 2.421 10.895 10.222 1.00 15.01 213 GLU A O 1
ATOM 1721 N N . PRO A 1 214 ? 4.403 11.280 11.221 1.00 16.79 214 PRO A N 1
ATOM 1722 C CA . PRO A 1 214 ? 3.977 10.931 12.585 1.00 18.82 214 PRO A CA 1
ATOM 1723 C C . PRO A 1 214 ? 3.232 12.013 13.372 1.00 20.03 214 PRO A C 1
ATOM 1724 O O . PRO A 1 214 ? 3.154 11.938 14.598 1.00 22.46 214 PRO A O 1
ATOM 1728 N N . ASP A 1 215 ? 2.691 13.018 12.697 1.00 20.84 215 ASP A N 1
ATOM 1729 C CA . ASP A 1 215 ? 1.982 14.076 13.416 1.00 21.00 215 ASP A CA 1
ATOM 1730 C C . ASP A 1 215 ? 0.476 13.983 13.232 1.00 22.19 215 ASP A C 1
ATOM 1731 O O . ASP A 1 215 ? -0.240 14.977 13.360 1.00 22.05 215 ASP A O 1
ATOM 1736 N N . ASP A 1 216 ? 0.001 12.778 12.942 1.00 22.06 216 ASP A N 1
ATOM 1737 C CA . ASP A 1 216 ? -1.420 12.538 12.747 1.00 22.80 216 ASP A CA 1
ATOM 1738 C C . ASP A 1 216 ? -1.618 11.025 12.723 1.00 21.70 216 ASP A C 1
ATOM 1739 O O . ASP A 1 216 ? -0.648 10.273 12.635 1.00 21.96 216 ASP A O 1
ATOM 1744 N N . GLY A 1 217 ? -2.863 10.575 12.807 1.00 19.63 217 GLY A N 1
ATOM 1745 C CA . GLY A 1 217 ? -3.107 9.144 12.804 1.00 17.69 217 GLY A CA 1
ATOM 1746 C C . GLY A 1 217 ? -3.674 8.695 14.136 1.00 15.68 217 GLY A C 1
ATOM 1747 O O . GLY A 1 217 ? -3.893 9.522 15.021 1.00 14.25 217 GLY A O 1
ATOM 1748 N N . GLU A 1 218 ? -3.891 7.395 14.308 1.00 13.77 218 GLU A N 1
ATOM 1749 C CA . GLU A 1 218 ? -4.482 6.934 15.555 1.00 14.81 218 GLU A CA 1
ATOM 1750 C C . GLU A 1 218 ? -3.580 6.987 16.774 1.00 14.04 218 GLU A C 1
ATOM 1751 O O . GLU A 1 218 ? -4.070 6.941 17.900 1.00 14.04 218 GLU A O 1
ATOM 1757 N N . ILE A 1 219 ? -2.270 7.086 16.564 1.00 11.64 219 ILE A N 1
ATOM 1758 C CA . ILE A 1 219 ? -1.337 7.157 17.684 1.00 12.33 219 ILE A CA 1
ATOM 1759 C C . ILE A 1 219 ? -0.895 8.593 17.966 1.00 11.70 219 ILE A C 1
ATOM 1760 O O . ILE A 1 219 ? -0.488 9.321 17.061 1.00 10.38 219 ILE A O 1
ATOM 1765 N N . ASN A 1 220 ? -0.996 8.989 19.232 1.00 11.68 220 ASN A N 1
ATOM 1766 C CA . ASN A 1 220 ? -0.600 10.320 19.678 1.00 11.32 220 ASN A CA 1
ATOM 1767 C C . ASN A 1 220 ? 0.873 10.223 20.072 1.00 11.91 220 ASN A C 1
ATOM 1768 O O . ASN A 1 220 ? 1.211 9.916 21.218 1.00 11.37 220 ASN A O 1
ATOM 1773 N N . TYR A 1 221 ? 1.755 10.480 19.112 1.00 10.94 221 TYR A N 1
ATOM 1774 C CA . TYR A 1 221 ? 3.184 10.363 19.367 1.00 12.42 221 TYR A CA 1
ATOM 1775 C C . TYR A 1 221 ? 3.763 11.280 20.437 1.00 13.72 221 TYR A C 1
ATOM 1776 O O . TYR A 1 221 ? 4.619 10.852 21.211 1.00 13.38 221 TYR A O 1
ATOM 1785 N N . PRO A 1 222 ? 3.313 12.545 20.504 1.00 15.54 222 PRO A N 1
ATOM 1786 C CA . PRO A 1 222 ? 3.879 13.409 21.545 1.00 17.48 222 PRO A CA 1
ATOM 1787 C C . PRO A 1 222 ? 3.727 12.767 22.924 1.00 17.24 222 PRO A C 1
ATOM 1788 O O . PRO A 1 222 ? 4.611 12.881 23.774 1.00 17.69 222 PRO A O 1
ATOM 1792 N N . TRP A 1 223 ? 2.609 12.080 23.138 1.00 17.91 223 TRP A N 1
ATOM 1793 C CA . TRP A 1 223 ? 2.380 11.424 24.416 1.00 17.93 223 TRP A CA 1
ATOM 1794 C C . TRP A 1 223 ? 3.347 10.252 24.584 1.00 18.25 223 TRP A C 1
ATOM 1795 O O . TRP A 1 223 ? 3.844 10.003 25.687 1.00 19.05 223 TRP A O 1
ATOM 1806 N N . LEU A 1 224 ? 3.618 9.527 23.499 1.00 16.00 224 LEU A N 1
ATOM 1807 C CA . LEU A 1 224 ? 4.553 8.407 23.573 1.00 16.43 224 LEU A CA 1
ATOM 1808 C C . LEU A 1 224 ? 5.944 8.905 23.941 1.00 15.44 224 LEU A C 1
ATOM 1809 O O . LEU A 1 224 ? 6.674 8.245 24.677 1.00 16.47 224 LEU A O 1
ATOM 1814 N N . PHE A 1 225 ? 6.311 10.069 23.419 1.00 15.59 225 PHE A N 1
ATOM 1815 C CA . PHE A 1 225 ? 7.629 10.630 23.700 1.00 16.14 225 PHE A CA 1
ATOM 1816 C C . PHE A 1 225 ? 7.799 10.897 25.189 1.00 17.78 225 PHE A C 1
ATOM 1817 O O . PHE A 1 225 ? 8.881 10.698 25.742 1.00 17.41 225 PHE A O 1
ATOM 1825 N N . ARG A 1 226 ? 6.726 11.337 25.838 1.00 19.39 226 ARG A N 1
ATOM 1826 C CA . ARG A 1 226 ? 6.773 11.604 27.271 1.00 20.97 226 ARG A CA 1
ATOM 1827 C C . ARG A 1 226 ? 7.052 10.290 27.997 1.00 19.22 226 ARG A C 1
ATOM 1828 O O . ARG A 1 226 ? 7.784 10.257 28.983 1.00 20.25 226 ARG A O 1
ATOM 1836 N N . LEU A 1 227 ? 6.466 9.205 27.495 1.00 17.28 227 LEU A N 1
ATOM 1837 C CA . LEU A 1 227 ? 6.657 7.882 28.083 1.00 15.80 227 LEU A CA 1
ATOM 1838 C C . LEU A 1 227 ? 8.117 7.461 27.962 1.00 14.73 227 LEU A C 1
ATOM 1839 O O . LEU A 1 227 ? 8.703 6.948 28.912 1.00 13.94 227 LEU A O 1
ATOM 1844 N N . PHE A 1 228 ? 8.696 7.664 26.781 1.00 14.13 228 PHE A N 1
ATOM 1845 C CA . PHE A 1 228 ? 10.090 7.299 26.554 1.00 15.33 228 PHE A CA 1
ATOM 1846 C C . PHE A 1 228 ? 11.005 8.036 27.517 1.00 16.52 228 PHE A C 1
ATOM 1847 O O . PHE A 1 228 ? 11.999 7.485 27.986 1.00 16.35 228 PHE A O 1
ATOM 1855 N N A ASP A 1 229 ? 10.665 9.285 27.820 0.49 18.11 229 ASP A N 1
ATOM 1856 N N B ASP A 1 229 ? 10.668 9.288 27.806 0.51 17.04 229 ASP A N 1
ATOM 1857 C CA A ASP A 1 229 ? 11.459 10.069 28.759 0.50 20.12 229 ASP A CA 1
ATOM 1858 C CA B ASP A 1 229 ? 11.460 10.093 28.725 0.50 18.26 229 ASP A CA 1
ATOM 1859 C C A ASP A 1 229 ? 11.340 9.454 30.150 0.50 20.39 229 ASP A C 1
ATOM 1860 C C B ASP A 1 229 ? 11.334 9.507 30.128 0.50 18.32 229 ASP A C 1
ATOM 1861 O O A ASP A 1 229 ? 12.341 9.237 30.831 0.52 20.21 229 ASP A O 1
ATOM 1862 O O B ASP A 1 229 ? 12.326 9.359 30.842 0.48 18.19 229 ASP A O 1
ATOM 1871 N N A GLU A 1 230 ? 10.107 9.172 30.558 0.49 19.75 230 GLU A N 1
ATOM 1872 N N B GLU A 1 230 ? 10.106 9.165 30.507 0.51 17.33 230 GLU A N 1
ATOM 1873 C CA A GLU A 1 230 ? 9.835 8.588 31.866 0.50 20.27 230 GLU A CA 1
ATOM 1874 C CA B GLU A 1 230 ? 9.820 8.589 31.818 0.50 17.97 230 GLU A CA 1
ATOM 1875 C C A GLU A 1 230 ? 10.655 7.329 32.129 0.48 18.63 230 GLU A C 1
ATOM 1876 C C B GLU A 1 230 ? 10.661 7.351 32.108 0.52 17.04 230 GLU A C 1
ATOM 1877 O O A GLU A 1 230 ? 11.250 7.177 33.199 0.51 17.66 230 GLU A O 1
ATOM 1878 O O B GLU A 1 230 ? 11.267 7.234 33.174 0.49 16.10 230 GLU A O 1
ATOM 1889 N N . VAL A 1 231 ? 10.687 6.426 31.154 1.00 16.32 231 VAL A N 1
ATOM 1890 C CA . VAL A 1 231 ? 11.432 5.184 31.303 1.00 16.87 231 VAL A CA 1
ATOM 1891 C C . VAL A 1 231 ? 12.929 5.350 31.066 1.00 16.95 231 VAL A C 1
ATOM 1892 O O . VAL A 1 231 ? 13.694 4.396 31.187 1.00 19.47 231 VAL A O 1
ATOM 1896 N N . GLY A 1 232 ? 13.338 6.566 30.726 1.00 15.32 232 GLY A N 1
ATOM 1897 C CA . GLY A 1 232 ? 14.747 6.837 30.502 1.00 16.32 232 GLY A CA 1
ATOM 1898 C C . GLY A 1 232 ? 15.341 6.218 29.250 1.00 15.80 232 GLY A C 1
ATOM 1899 O O . GLY A 1 232 ? 16.510 5.829 29.238 1.00 15.52 232 GLY A O 1
ATOM 1900 N N . TYR A 1 233 ? 14.542 6.108 28.193 1.00 15.11 233 TYR A N 1
ATOM 1901 C CA . TYR A 1 233 ? 15.054 5.552 26.945 1.00 14.04 233 TYR A CA 1
ATOM 1902 C C . TYR A 1 233 ? 16.201 6.447 26.473 1.00 16.36 233 TYR A C 1
ATOM 1903 O O . TYR A 1 233 ? 16.028 7.657 26.332 1.00 17.81 233 TYR A O 1
ATOM 1912 N N . GLN A 1 234 ? 17.365 5.854 26.227 1.00 17.45 234 GLN A N 1
ATOM 1913 C CA . GLN A 1 234 ? 18.528 6.628 25.793 1.00 19.90 234 GLN A CA 1
ATOM 1914 C C . GLN A 1 234 ? 18.951 6.417 24.343 1.00 18.18 234 GLN A C 1
ATOM 1915 O O . GLN A 1 234 ? 19.948 6.989 23.896 1.00 19.21 234 GLN A O 1
ATOM 1921 N N . GLY A 1 235 ? 18.199 5.609 23.605 1.00 14.73 235 GLY A N 1
ATOM 1922 C CA . GLY A 1 235 ? 18.551 5.363 22.218 1.00 13.54 235 GLY A CA 1
ATOM 1923 C C . GLY A 1 235 ? 17.989 6.384 21.250 1.00 12.65 235 GLY A C 1
ATOM 1924 O O . GLY A 1 235 ? 17.618 7.494 21.636 1.00 13.92 235 GLY A O 1
ATOM 1925 N N . TRP A 1 236 ? 17.928 6.007 19.977 1.00 11.68 236 TRP A N 1
ATOM 1926 C CA . TRP A 1 236 ? 17.399 6.889 18.948 1.00 10.51 236 TRP A CA 1
ATOM 1927 C C . TRP A 1 236 ? 16.001 6.445 18.541 1.00 9.33 236 TRP A C 1
ATOM 1928 O O . TRP A 1 236 ? 15.616 5.297 18.755 1.00 9.46 236 TRP A O 1
ATOM 1939 N N . ILE A 1 237 ? 15.250 7.371 17.958 1.00 9.52 237 ILE A N 1
ATOM 1940 C CA . ILE A 1 237 ? 13.921 7.068 17.456 1.00 8.88 237 ILE A CA 1
ATOM 1941 C C . ILE A 1 237 ? 14.020 7.269 15.949 1.00 10.40 237 ILE A C 1
ATOM 1942 O O . ILE A 1 237 ? 14.115 8.402 15.468 1.00 10.33 237 ILE A O 1
ATOM 1947 N N . GLY A 1 238 ? 14.037 6.163 15.211 1.00 9.46 238 GLY A N 1
ATOM 1948 C CA . GLY A 1 238 ? 14.136 6.249 13.765 1.00 8.13 238 GLY A CA 1
ATOM 1949 C C . GLY A 1 238 ? 12.811 6.647 13.151 1.00 9.40 238 GLY A C 1
ATOM 1950 O O . GLY A 1 238 ? 11.768 6.100 13.503 1.00 8.90 238 GLY A O 1
ATOM 1951 N N . CYS A 1 239 ? 12.846 7.613 12.241 1.00 8.73 239 CYS A N 1
ATOM 1952 C CA . CYS A 1 239 ? 11.632 8.072 11.581 1.00 9.30 239 CYS A CA 1
ATOM 1953 C C . CYS A 1 239 ? 11.571 7.349 10.256 1.00 9.37 239 CYS A C 1
ATOM 1954 O O . CYS A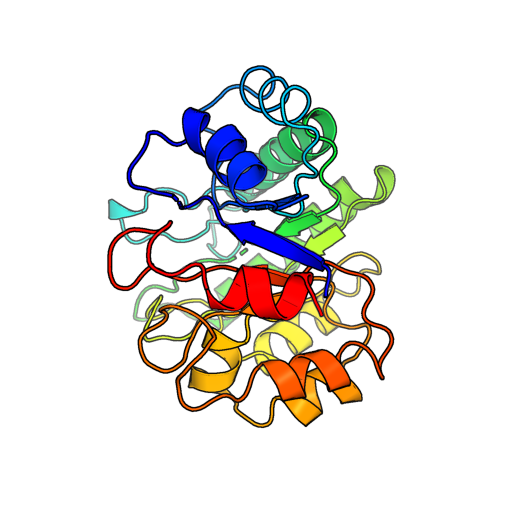 1 239 ? 12.155 7.777 9.259 1.00 9.50 239 CYS A O 1
ATOM 1957 N N . GLU A 1 240 ? 10.870 6.222 10.271 1.00 9.37 240 GLU A N 1
ATOM 1958 C CA . GLU A 1 240 ? 10.757 5.371 9.100 1.00 8.78 240 GLU A CA 1
ATOM 1959 C C . GLU A 1 240 ? 9.341 5.422 8.557 1.00 10.64 240 GLU A C 1
ATOM 1960 O O . GLU A 1 240 ? 8.493 4.594 8.893 1.00 9.92 240 GLU A O 1
ATOM 1966 N N . TYR A 1 241 ? 9.090 6.419 7.721 1.00 11.22 241 TYR A N 1
ATOM 1967 C CA . TYR A 1 241 ? 7.775 6.587 7.136 1.00 11.32 241 TYR A CA 1
ATOM 1968 C C . TYR A 1 241 ? 7.919 7.095 5.715 1.00 11.98 241 TYR A C 1
ATOM 1969 O O . TYR A 1 241 ? 8.965 7.621 5.336 1.00 10.74 241 TYR A O 1
ATOM 1978 N N A LYS A 1 242 ? 6.872 6.915 4.921 0.50 12.89 242 LYS A N 1
ATOM 1979 N N B LYS A 1 242 ? 6.860 6.924 4.933 0.50 12.22 242 LYS A N 1
ATOM 1980 C CA A LYS A 1 242 ? 6.875 7.385 3.545 0.50 13.64 242 LYS A CA 1
ATOM 1981 C CA B LYS A 1 242 ? 6.838 7.384 3.554 0.50 12.41 242 LYS A CA 1
ATOM 1982 C C A LYS A 1 242 ? 6.166 8.732 3.549 0.51 13.70 242 LYS A C 1
ATOM 1983 C C B LYS A 1 242 ? 6.151 8.745 3.555 0.49 13.01 242 LYS A C 1
ATOM 1984 O O A LYS A 1 242 ? 4.978 8.814 3.856 0.49 14.06 242 LYS A O 1
ATOM 1985 O O B LYS A 1 242 ? 4.967 8.848 3.870 0.51 13.30 242 LYS A O 1
ATOM 1996 N N . PRO A 1 243 ? 6.891 9.814 3.224 1.00 12.95 243 PRO A N 1
ATOM 1997 C CA . PRO A 1 243 ? 6.271 11.142 3.212 1.00 12.78 243 PRO A CA 1
ATOM 1998 C C . PRO A 1 243 ? 5.016 11.118 2.346 1.00 13.80 243 PRO A C 1
ATOM 1999 O O . PRO A 1 243 ? 5.002 10.479 1.293 1.00 14.49 243 PRO A O 1
ATOM 2003 N N . ARG A 1 244 ? 3.962 11.793 2.795 1.00 14.64 244 ARG A N 1
ATOM 2004 C CA . ARG A 1 244 ? 2.718 11.833 2.031 1.00 15.77 244 ARG A CA 1
ATOM 2005 C C . ARG A 1 244 ? 3.009 12.421 0.652 1.00 16.43 244 ARG A C 1
ATOM 2006 O O . ARG A 1 244 ? 2.483 11.954 -0.359 1.00 18.07 244 ARG A O 1
ATOM 2014 N N . GLY A 1 245 ? 3.857 13.444 0.626 1.00 17.45 245 GLY A N 1
ATOM 2015 C CA . GLY A 1 245 ? 4.242 14.079 -0.624 1.00 17.80 245 GLY A CA 1
ATOM 2016 C C . GLY A 1 245 ? 5.747 14.272 -0.620 1.00 18.09 245 GLY A C 1
ATOM 2017 O O . GLY A 1 245 ? 6.494 13.304 -0.486 1.00 17.90 245 GLY A O 1
ATOM 2018 N N . LEU A 1 246 ? 6.199 15.513 -0.769 1.00 18.66 246 LEU A N 1
ATOM 2019 C CA . LEU A 1 246 ? 7.630 15.803 -0.747 1.00 18.70 246 LEU A CA 1
ATOM 2020 C C . LEU A 1 246 ? 8.108 15.728 0.698 1.00 17.15 246 LEU A C 1
ATOM 2021 O O . LEU A 1 246 ? 7.442 16.227 1.604 1.00 17.83 246 LEU A O 1
ATOM 2026 N N . THR A 1 247 ? 9.266 15.111 0.913 1.00 16.52 247 THR A N 1
ATOM 2027 C CA . THR A 1 247 ? 9.802 14.967 2.263 1.00 16.28 247 THR A CA 1
ATOM 2028 C C . THR A 1 247 ? 9.838 16.279 3.040 1.00 19.03 247 THR A C 1
ATOM 2029 O O . THR A 1 247 ? 9.309 16.373 4.150 1.00 17.19 247 THR A O 1
ATOM 2033 N N A GLU A 1 248 ? 10.461 17.292 2.448 0.50 20.37 248 GLU A N 1
ATOM 2034 N N B GLU A 1 248 ? 10.469 17.291 2.452 0.50 19.56 248 GLU A N 1
ATOM 2035 C CA A GLU A 1 248 ? 10.587 18.592 3.095 0.50 23.78 248 GLU A CA 1
ATOM 2036 C CA B GLU A 1 248 ? 10.584 18.592 3.099 0.50 22.46 248 GLU A CA 1
ATOM 2037 C C A GLU A 1 248 ? 9.245 19.232 3.437 0.50 24.29 248 GLU A C 1
ATOM 2038 C C B GLU A 1 248 ? 9.239 19.220 3.446 0.50 23.38 248 GLU A C 1
ATOM 2039 O O A GLU A 1 248 ? 9.108 19.871 4.479 0.49 25.06 248 GLU A O 1
ATOM 2040 O O B GLU A 1 248 ? 9.094 19.838 4.499 0.51 24.15 248 GLU A O 1
ATOM 2051 N N . GLU A 1 249 ? 8.256 19.058 2.567 1.00 25.13 249 GLU A N 1
ATOM 2052 C CA . GLU A 1 249 ? 6.933 19.637 2.799 1.00 27.15 249 GLU A CA 1
ATOM 2053 C C . GLU A 1 249 ? 6.189 19.043 3.992 1.00 27.31 249 GLU A C 1
ATOM 2054 O O . GLU A 1 249 ? 5.225 19.631 4.479 1.00 26.83 249 GLU A O 1
ATOM 2060 N N . GLY A 1 250 ? 6.641 17.890 4.473 1.00 26.22 250 GLY A N 1
ATOM 2061 C CA . GLY A 1 250 ? 5.974 17.271 5.606 1.00 26.36 250 GLY A CA 1
ATOM 2062 C C . GLY A 1 250 ? 6.788 17.228 6.887 1.00 26.16 250 GLY A C 1
ATOM 2063 O O . GLY A 1 250 ? 6.471 16.458 7.791 1.00 27.12 250 GLY A O 1
ATOM 2064 N N . LEU A 1 251 ? 7.821 18.059 6.985 1.00 24.54 251 LEU A N 1
ATOM 2065 C CA . LEU A 1 251 ? 8.675 18.070 8.170 1.00 24.21 251 LEU A CA 1
ATOM 2066 C C . LEU A 1 251 ? 8.243 18.994 9.307 1.00 24.95 251 LEU A C 1
ATOM 2067 O O . LEU A 1 251 ? 9.002 19.215 10.251 1.00 24.28 251 LEU A O 1
ATOM 2072 N N . GLY A 1 252 ? 7.029 19.527 9.223 1.00 25.00 252 GLY A N 1
ATOM 2073 C CA . GLY A 1 252 ? 6.545 20.406 10.274 1.00 25.11 252 GLY A CA 1
ATOM 2074 C C . GLY A 1 252 ? 6.579 19.756 11.650 1.00 25.55 252 GLY A C 1
ATOM 2075 O O . GLY A 1 252 ? 6.870 20.416 12.651 1.00 25.79 252 GLY A O 1
ATOM 2076 N N . TRP A 1 253 ? 6.284 18.460 11.705 1.00 25.36 253 TRP A N 1
ATOM 2077 C CA . TRP A 1 253 ? 6.287 17.726 12.968 1.00 24.52 253 TRP A CA 1
ATOM 2078 C C . TRP A 1 253 ? 7.664 17.746 13.628 1.00 24.94 253 TRP A C 1
ATOM 2079 O O . TRP A 1 253 ? 7.774 17.815 14.853 1.00 23.96 253 TRP A O 1
ATOM 2090 N N . PHE A 1 254 ? 8.709 17.684 12.807 1.00 24.72 254 PHE A N 1
ATOM 2091 C CA . PHE A 1 254 ? 10.077 17.663 13.306 1.00 25.36 254 PHE A CA 1
ATOM 2092 C C . PHE A 1 254 ? 10.463 18.975 13.977 1.00 26.78 254 PHE A C 1
ATOM 2093 O O . PHE A 1 254 ? 10.939 18.979 15.112 1.00 26.60 254 PHE A O 1
ATOM 2101 N N . ASP A 1 255 ? 10.251 20.084 13.277 1.00 29.20 255 ASP A N 1
ATOM 2102 C CA . ASP A 1 255 ? 10.573 21.403 13.814 1.00 32.87 255 ASP A CA 1
ATOM 2103 C C . ASP A 1 255 ? 9.873 21.650 15.145 1.00 33.81 255 ASP A C 1
ATOM 2104 O O . ASP A 1 255 ? 10.442 22.246 16.058 1.00 33.92 255 ASP A O 1
ATOM 2109 N N . ALA A 1 256 ? 8.634 21.182 15.250 1.00 34.74 256 ALA A N 1
ATOM 2110 C CA . ALA A 1 256 ? 7.851 21.363 16.464 1.00 37.29 256 ALA A CA 1
ATOM 2111 C C . ALA A 1 256 ? 8.415 20.590 17.651 1.00 38.96 256 ALA A C 1
ATOM 2112 O O . ALA A 1 256 ? 8.668 21.161 18.713 1.00 39.56 256 ALA A O 1
ATOM 2114 N N . TRP A 1 257 ? 8.621 19.291 17.463 1.00 40.25 257 TRP A N 1
ATOM 2115 C CA . TRP A 1 257 ? 9.125 18.441 18.532 1.00 42.49 257 TRP A CA 1
ATOM 2116 C C . TRP A 1 257 ? 10.600 18.636 18.880 1.00 45.41 257 TRP A C 1
ATOM 2117 O O . TRP A 1 257 ? 11.015 18.345 20.002 1.00 46.09 257 TRP A O 1
ATOM 2128 N N . ARG A 1 258 ? 11.391 19.127 17.930 1.00 48.41 258 ARG A N 1
ATOM 2129 C CA . ARG A 1 258 ? 12.812 19.351 18.186 1.00 51.87 258 ARG A CA 1
ATOM 2130 C C . ARG A 1 258 ? 13.029 20.745 18.764 1.00 54.00 258 ARG A C 1
ATOM 2131 O O . ARG A 1 258 ? 13.970 20.974 19.526 1.00 54.30 258 ARG A O 1
ATOM 2139 N N . GLY A 1 259 ? 12.151 21.672 18.394 1.00 56.06 259 GLY A N 1
ATOM 2140 C CA . GLY A 1 259 ? 12.261 23.034 18.881 1.00 58.39 259 GLY A CA 1
ATOM 2141 C C . GLY A 1 259 ? 11.734 23.172 20.294 1.00 60.07 259 GLY A C 1
ATOM 2142 O O . GLY A 1 259 ? 12.122 24.084 21.024 1.00 60.34 259 GLY A O 1
ATOM 2143 N N . SER A 1 260 ? 10.846 22.261 20.678 1.00 61.83 260 SER A N 1
ATOM 2144 C CA . SER A 1 260 ? 10.264 22.278 22.013 1.00 63.24 260 SER A CA 1
ATOM 2145 C C . SER A 1 260 ? 11.314 21.908 23.053 1.00 63.83 260 SER A C 1
ATOM 2146 O O . SER A 1 260 ? 11.596 22.753 23.926 1.00 64.33 260 SER A O 1
#

Organism: Escherichia coli (strain K12) (NCBI:txid83333)

Solvent-accessible surface area: 11340 Å² total

InterPro domains:
  IPR013022 Xylose isomerase-like, TIM barrel domain [PF01261] (21-256)
  IPR026040 Hydroxypyruvate isomerase-like [PIRSF006241] (1-258)
  IPR036237 Xylose isomerase-like superfamily [SSF51658] (1-256)
  IPR050417 Sugar Epimerase/Isomerase [PTHR43489] (3-255)
  IPR053398 Hydroxypyruvate and 2-oxo-tetronate isomerases [NF043033] (1-254)

CATH classification: 3.20.20.150

Sequence (256 aa):
PRFAANLSFTEVPFIERFAAARKAGFDAVEFLFPYNYSTLQIQQKQLEEQNHLTLALFNTAPGDINAGEWGLSALPGREHEAHADIDLALEYALALNNCEQVHVAGVVPAGEDAERYRAVFIDNIRYAADRFAPHGKRILVVEALSPGVKPHYLFSSQYQALAIVEEVARDNVFIQLDTFHAQKVDGNLTHLIRDYAGKYAHVQIAGLPDRHEPDDGEINYPWLFRLFDDEEVGYQGWIGCEYKKPRGLTEEEGLGWFDAWRGS

Nearest PDB structures (foldseek):
  1k77-assembly1_A  TM=1.004E+00  e=1.191E-53  Escherichia coli
  3ngf-assembly1_A  TM=9.796E-01  e=2.638E-36  Brucella abortus 2308
  8xj1-assembly1_A  TM=8.091E-01  e=1.324E-13  Kroppenstedtia eburnea
  2zvr-assembly1_B  TM=8.317E-01  e=3.680E-13  Thermotoga maritima
  5h6h-assembly2_B  TM=8.217E-01  e=1.301E-12  Thermotoga maritima MSB8

Radius of gyration: 17.43 Å; Cα contacts (8 Å, |Δi|>4): 495; chains: 1; bounding box: 39×48×38 Å